Protein AF-A0A438MZA6-F1 (afdb_monomer_lite)

InterPro domains:
  IPR059549 Mitochondrial ribosomal protein mS27 [PF28374] (4-345)

pLDDT: mean 89.08, std 12.48, range [36.25, 98.12]

Structure (mmCIF, N/CA/C/O backbone):
data_AF-A0A438MZA6-F1
#
_entry.id   AF-A0A438MZA6-F1
#
loop_
_atom_site.group_PDB
_atom_site.id
_atom_site.type_symbol
_atom_site.label_atom_id
_atom_site.label_alt_id
_atom_site.label_comp_id
_atom_site.label_asym_id
_atom_site.label_entity_id
_atom_site.label_seq_id
_atom_site.pdbx_PDB_ins_code
_atom_site.Cartn_x
_atom_site.Cartn_y
_atom_site.Cartn_z
_atom_site.occupancy
_atom_site.B_iso_or_equiv
_atom_site.auth_seq_id
_atom_site.auth_comp_id
_atom_site.auth_asym_id
_atom_site.auth_atom_id
_atom_site.pdbx_PDB_model_num
ATOM 1 N N . MET A 1 1 ? 30.634 -11.029 -17.746 1.00 47.94 1 MET A N 1
ATOM 2 C CA . MET A 1 1 ? 29.514 -10.643 -16.860 1.00 47.94 1 MET A CA 1
ATOM 3 C C . MET A 1 1 ? 28.273 -10.634 -17.738 1.00 47.94 1 MET A C 1
ATOM 5 O O . MET A 1 1 ? 28.283 -9.903 -18.724 1.00 47.94 1 MET A O 1
ATOM 9 N N . TYR A 1 2 ? 27.314 -11.527 -17.486 1.00 53.62 2 TYR A N 1
ATOM 10 C CA . TYR A 1 2 ? 26.111 -11.677 -18.318 1.00 53.62 2 TYR A CA 1
ATOM 11 C C . TYR A 1 2 ? 25.207 -10.442 -18.213 1.00 53.62 2 TYR A C 1
ATOM 13 O O . TYR A 1 2 ? 25.248 -9.726 -17.209 1.00 53.62 2 TYR A O 1
ATOM 21 N N . ALA A 1 3 ? 24.434 -10.172 -19.267 1.00 70.88 3 ALA A N 1
ATOM 22 C CA . ALA A 1 3 ? 23.391 -9.151 -19.240 1.00 70.88 3 ALA A CA 1
ATOM 23 C C . ALA A 1 3 ? 22.242 -9.607 -18.320 1.00 70.88 3 ALA A C 1
ATOM 25 O O . ALA A 1 3 ? 22.004 -10.806 -18.184 1.00 70.88 3 ALA A O 1
ATOM 26 N N . ALA A 1 4 ? 21.572 -8.670 -17.647 1.00 81.31 4 ALA A N 1
ATOM 27 C CA . ALA A 1 4 ? 20.483 -9.010 -16.728 1.00 81.31 4 ALA A CA 1
ATOM 28 C C . ALA A 1 4 ? 19.271 -9.576 -17.494 1.00 81.31 4 ALA A C 1
ATOM 30 O O . ALA A 1 4 ? 19.054 -9.210 -18.646 1.00 81.31 4 ALA A O 1
ATOM 31 N N . SER A 1 5 ? 18.462 -10.426 -16.856 1.00 87.81 5 SER A N 1
ATOM 32 C CA . SER A 1 5 ? 17.181 -10.879 -17.420 1.00 87.81 5 SER A CA 1
ATOM 33 C C . SER A 1 5 ? 16.253 -9.683 -17.650 1.00 87.81 5 SER A C 1
ATOM 35 O O . SER A 1 5 ? 16.184 -8.752 -16.837 1.00 87.81 5 SER A O 1
ATOM 37 N N . ILE A 1 6 ? 15.549 -9.693 -18.780 1.00 89.88 6 ILE A N 1
ATOM 38 C CA . ILE A 1 6 ? 14.612 -8.634 -19.150 1.00 89.88 6 ILE A CA 1
ATOM 39 C C . ILE A 1 6 ? 13.201 -9.101 -18.773 1.00 89.88 6 ILE A C 1
ATOM 41 O O . ILE A 1 6 ? 12.828 -10.226 -19.108 1.00 89.88 6 ILE A O 1
ATOM 45 N N . PRO A 1 7 ? 12.359 -8.253 -18.156 1.00 92.06 7 PRO A N 1
ATOM 46 C CA . PRO A 1 7 ? 11.033 -8.672 -17.714 1.00 92.06 7 PRO A CA 1
ATOM 47 C C . PRO A 1 7 ? 10.139 -9.197 -18.840 1.00 92.06 7 PRO A C 1
ATOM 49 O O . PRO A 1 7 ? 9.915 -8.512 -19.843 1.00 92.06 7 PRO A O 1
ATOM 52 N N . HIS A 1 8 ? 9.603 -10.398 -18.646 1.00 92.19 8 HIS A N 1
ATOM 53 C CA . HIS A 1 8 ? 8.649 -11.032 -19.548 1.00 92.19 8 HIS A CA 1
ATOM 54 C C . HIS A 1 8 ? 7.214 -10.648 -19.179 1.00 92.19 8 HIS A C 1
ATOM 56 O O . HIS A 1 8 ? 6.875 -10.525 -18.000 1.00 92.19 8 HIS A O 1
ATOM 62 N N . PHE A 1 9 ? 6.374 -10.469 -20.198 1.00 95.19 9 PHE A N 1
ATOM 63 C CA . PHE A 1 9 ? 4.975 -10.078 -20.046 1.00 95.19 9 PHE A CA 1
ATOM 64 C C . PHE A 1 9 ? 4.059 -11.154 -20.609 1.00 95.19 9 PHE A C 1
ATOM 66 O O . PHE A 1 9 ? 4.326 -11.717 -21.670 1.00 95.19 9 PHE A O 1
ATOM 73 N N . VAL A 1 10 ? 2.976 -11.429 -19.892 1.00 94.25 10 VAL A N 1
ATOM 74 C CA . VAL A 1 10 ? 1.928 -12.348 -20.337 1.00 94.25 10 VAL A CA 1
ATOM 75 C C . VAL A 1 10 ? 0.938 -11.562 -21.202 1.00 94.25 10 VAL A C 1
ATOM 77 O O . VAL A 1 10 ? 0.589 -10.443 -20.811 1.00 94.25 10 VAL A O 1
ATOM 80 N N . PRO A 1 11 ? 0.461 -12.112 -22.336 1.00 94.12 11 PRO A N 1
ATOM 81 C CA . PRO A 1 11 ? -0.587 -11.476 -23.130 1.00 94.12 11 PRO A CA 1
ATOM 82 C C . PRO A 1 11 ? -1.802 -11.122 -22.270 1.00 94.12 11 PRO A C 1
ATOM 84 O O . PRO A 1 11 ? -2.252 -11.936 -21.457 1.00 94.12 11 PRO A O 1
ATOM 87 N N . SER A 1 12 ? -2.323 -9.909 -22.431 1.00 92.81 12 SER A N 1
ATOM 88 C CA . SER A 1 12 ? -3.462 -9.421 -21.657 1.00 92.81 12 SER A CA 1
ATOM 89 C C . SER A 1 12 ? -4.716 -9.291 -22.520 1.00 92.81 12 SER A C 1
ATOM 91 O O . SER A 1 12 ? -4.691 -9.433 -23.740 1.00 92.81 12 SER A O 1
ATOM 93 N N . ALA A 1 13 ? -5.854 -9.001 -21.887 1.00 89.56 13 ALA A N 1
ATOM 94 C CA . ALA A 1 13 ? -7.086 -8.696 -22.615 1.00 89.56 13 ALA A CA 1
ATOM 95 C C . ALA A 1 13 ? -7.069 -7.297 -23.269 1.00 89.56 13 ALA A C 1
ATOM 97 O O . ALA A 1 13 ? -8.014 -6.939 -23.971 1.00 89.56 13 ALA A O 1
ATOM 98 N N . SER A 1 14 ? -6.028 -6.492 -23.021 1.00 93.44 14 SER A N 1
ATOM 99 C CA . SER A 1 14 ? -5.886 -5.130 -23.529 1.00 93.44 14 SER A CA 1
ATOM 100 C C . SER A 1 14 ? -4.726 -5.055 -24.530 1.00 93.44 14 SER A C 1
ATOM 102 O O . SER A 1 14 ? -3.565 -4.995 -24.121 1.00 93.44 14 SER A O 1
ATOM 104 N N . PRO A 1 15 ? -5.005 -4.975 -25.845 1.00 94.38 15 PRO A N 1
ATOM 105 C CA . PRO A 1 15 ? -3.960 -4.785 -26.853 1.00 94.38 15 PRO A CA 1
ATOM 106 C C . PRO A 1 15 ? -3.131 -3.514 -26.617 1.00 94.38 15 PRO A C 1
ATOM 108 O O . PRO A 1 15 ? -1.945 -3.466 -26.934 1.00 94.38 15 PRO A O 1
ATOM 111 N N . GLU A 1 16 ? -3.746 -2.482 -26.026 1.00 95.88 16 GLU A N 1
ATOM 112 C CA . GLU A 1 16 ? -3.060 -1.245 -25.647 1.00 95.88 16 GLU A CA 1
ATOM 113 C C . GLU A 1 16 ? -2.006 -1.492 -24.557 1.00 95.88 16 GLU A C 1
ATOM 115 O O . GLU A 1 16 ? -0.905 -0.940 -24.626 1.00 95.88 16 GLU A O 1
ATOM 120 N N . LEU A 1 17 ? -2.312 -2.350 -23.576 1.00 96.38 17 LEU A N 1
ATOM 121 C CA . LEU A 1 17 ? -1.355 -2.743 -22.545 1.00 96.38 17 LEU A CA 1
ATOM 122 C C . LEU A 1 17 ? -0.188 -3.508 -23.148 1.00 96.38 17 LEU A C 1
ATOM 124 O O . LEU A 1 17 ? 0.961 -3.179 -22.867 1.00 96.38 17 LEU A O 1
ATOM 128 N N . ASP A 1 18 ? -0.482 -4.497 -23.985 1.00 96.88 18 ASP A N 1
ATOM 129 C CA . ASP A 1 18 ? 0.532 -5.356 -24.591 1.00 96.88 18 ASP A CA 1
ATOM 130 C C . ASP A 1 18 ? 1.484 -4.529 -25.464 1.00 96.88 18 ASP A C 1
ATOM 132 O O . ASP A 1 18 ? 2.705 -4.666 -25.362 1.00 96.88 18 ASP A O 1
ATOM 136 N N . GLN A 1 19 ? 0.944 -3.573 -26.229 1.00 97.38 19 GLN A N 1
ATOM 137 C CA . GLN A 1 19 ? 1.744 -2.629 -27.005 1.00 97.38 19 GLN A CA 1
ATOM 138 C C . GLN A 1 19 ? 2.612 -1.735 -26.110 1.00 97.38 19 GLN A C 1
ATOM 140 O O . GLN A 1 19 ? 3.788 -1.507 -26.412 1.00 97.38 19 GLN A O 1
ATOM 145 N N . LEU A 1 20 ? 2.064 -1.219 -25.005 1.00 97.69 20 LEU A N 1
ATOM 146 C CA . LEU A 1 20 ? 2.816 -0.406 -24.047 1.00 97.69 20 LEU A CA 1
ATOM 147 C C . LEU A 1 20 ? 3.962 -1.217 -23.432 1.00 97.69 20 LEU A C 1
ATOM 149 O O . LEU A 1 20 ? 5.099 -0.745 -23.408 1.00 97.69 20 LEU A O 1
ATOM 153 N N . LEU A 1 21 ? 3.679 -2.432 -22.967 1.00 97.69 21 LEU A N 1
ATOM 154 C CA . LEU A 1 21 ? 4.646 -3.325 -22.333 1.00 97.69 21 LEU A CA 1
ATOM 155 C C . LEU A 1 21 ? 5.750 -3.753 -23.304 1.00 97.69 21 LEU A C 1
ATOM 157 O O . LEU A 1 21 ? 6.925 -3.665 -22.948 1.00 97.69 21 LEU A O 1
ATOM 161 N N . SER A 1 22 ? 5.400 -4.119 -24.541 1.00 96.81 22 SER A N 1
ATOM 162 C CA . SER A 1 22 ? 6.361 -4.403 -25.617 1.00 96.81 22 SER A CA 1
ATOM 163 C C . SER A 1 22 ? 7.253 -3.190 -25.898 1.00 96.81 22 SER A C 1
ATOM 165 O O . SER A 1 22 ? 8.479 -3.305 -25.880 1.00 96.81 22 SER A O 1
ATOM 167 N N . THR A 1 23 ? 6.665 -1.996 -26.017 1.00 96.81 23 THR A N 1
ATOM 168 C CA . THR A 1 23 ? 7.428 -0.758 -26.243 1.00 96.81 23 THR A CA 1
ATOM 169 C C . THR A 1 23 ? 8.419 -0.493 -25.105 1.00 96.81 23 THR A C 1
ATOM 171 O O . THR A 1 23 ? 9.560 -0.098 -25.349 1.00 96.81 23 THR A O 1
ATOM 174 N N . PHE A 1 24 ? 8.019 -0.714 -23.849 1.00 97.62 24 PHE A N 1
ATOM 175 C CA . PHE A 1 24 ? 8.917 -0.577 -22.699 1.00 97.62 24 PHE A CA 1
ATOM 176 C C . PHE A 1 24 ? 10.006 -1.649 -22.683 1.00 97.62 24 PHE A C 1
ATOM 178 O O . PHE A 1 24 ? 11.168 -1.315 -22.439 1.00 97.62 24 PHE A O 1
ATOM 185 N N . ARG A 1 25 ? 9.656 -2.907 -22.974 1.00 95.88 25 ARG A N 1
ATOM 186 C CA . ARG A 1 25 ? 10.610 -4.017 -23.063 1.00 95.88 25 ARG A CA 1
ATOM 187 C C . ARG A 1 25 ? 11.713 -3.701 -24.064 1.00 95.88 25 ARG A C 1
ATOM 189 O O . ARG A 1 25 ? 12.885 -3.761 -23.707 1.00 95.88 25 ARG A O 1
ATOM 196 N N . GLU A 1 26 ? 11.340 -3.296 -25.272 1.00 94.88 26 GLU A N 1
ATOM 197 C CA . GLU A 1 26 ? 12.274 -3.044 -26.370 1.00 94.88 26 GLU A CA 1
ATOM 198 C C . GLU A 1 26 ? 13.077 -1.756 -26.182 1.00 94.88 26 GLU A C 1
ATOM 200 O O . GLU A 1 26 ? 14.296 -1.762 -26.333 1.00 94.88 26 GLU A O 1
ATOM 205 N N . LYS A 1 27 ? 12.418 -0.642 -25.843 1.00 95.56 27 LYS A N 1
ATOM 206 C CA . LYS A 1 27 ? 13.049 0.690 -25.886 1.00 95.56 27 LYS A CA 1
ATOM 207 C C . LYS A 1 27 ? 13.653 1.140 -24.557 1.00 95.56 27 LYS A C 1
ATOM 209 O O . LYS A 1 27 ? 14.463 2.069 -24.532 1.00 95.56 27 LYS A O 1
ATOM 214 N N . ILE A 1 28 ? 13.257 0.529 -23.438 1.00 95.81 28 ILE A N 1
ATOM 215 C CA . ILE A 1 28 ? 13.699 0.938 -22.096 1.00 95.81 28 ILE A CA 1
ATOM 216 C C . ILE A 1 28 ? 14.403 -0.204 -21.363 1.00 95.81 28 ILE A C 1
ATOM 218 O O . ILE A 1 28 ? 15.538 -0.014 -20.924 1.00 95.81 28 ILE A O 1
ATOM 222 N N . PHE A 1 29 ? 13.771 -1.372 -21.232 1.00 95.88 29 PHE A N 1
ATOM 223 C CA . PHE A 1 29 ? 14.284 -2.447 -20.378 1.00 95.88 29 PHE A CA 1
ATOM 224 C C . PHE A 1 29 ? 15.448 -3.199 -21.024 1.00 95.88 29 PHE A C 1
ATOM 226 O O . PHE A 1 29 ? 16.486 -3.339 -20.383 1.00 95.88 29 PHE A O 1
ATOM 233 N N . MET A 1 30 ? 15.339 -3.588 -22.298 1.00 94.94 30 MET A N 1
ATOM 234 C CA . MET A 1 30 ? 16.419 -4.276 -23.011 1.00 94.94 30 MET A CA 1
ATOM 235 C C . MET A 1 30 ? 17.714 -3.444 -23.014 1.00 94.94 30 MET A C 1
ATOM 237 O O . MET A 1 30 ? 18.725 -3.933 -22.509 1.00 94.94 30 MET A O 1
ATOM 241 N N . PRO A 1 31 ? 17.721 -2.154 -23.415 1.00 94.56 31 PRO A N 1
ATOM 242 C CA . PRO A 1 31 ? 18.943 -1.354 -23.373 1.00 94.56 31 PRO A CA 1
ATOM 243 C C . PRO A 1 31 ? 19.515 -1.158 -21.966 1.00 94.56 31 PRO A C 1
ATOM 245 O O . PRO A 1 31 ? 20.704 -0.865 -21.826 1.00 94.56 31 PRO A O 1
ATOM 248 N N . ALA A 1 32 ? 18.680 -1.242 -20.927 1.00 94.31 32 ALA A N 1
ATOM 249 C CA . ALA A 1 32 ? 19.119 -1.153 -19.539 1.00 94.31 32 ALA A CA 1
ATOM 250 C C . ALA A 1 32 ? 19.734 -2.460 -19.019 1.00 94.31 32 ALA A C 1
ATOM 252 O O . ALA A 1 32 ? 20.630 -2.395 -18.182 1.00 94.31 32 ALA A O 1
ATOM 253 N N . ALA A 1 33 ? 19.278 -3.605 -19.526 1.00 93.88 33 ALA A N 1
ATOM 254 C CA . ALA A 1 33 ? 19.776 -4.932 -19.180 1.00 93.88 33 ALA A CA 1
ATOM 255 C C . ALA A 1 33 ? 21.146 -5.250 -19.802 1.00 93.88 33 ALA A C 1
ATOM 257 O O . ALA A 1 33 ? 21.920 -6.032 -19.245 1.00 93.88 33 ALA A O 1
ATOM 258 N N . LEU A 1 34 ? 21.454 -4.633 -20.948 1.00 93.50 34 LEU A N 1
ATOM 259 C CA . LEU A 1 34 ? 22.713 -4.824 -21.664 1.00 93.50 34 LEU A CA 1
ATOM 260 C C . LEU A 1 34 ? 23.941 -4.355 -20.872 1.00 93.50 34 LEU A C 1
ATOM 262 O O . LEU A 1 34 ? 23.921 -3.352 -20.155 1.00 93.50 34 LEU A O 1
ATOM 266 N N . SER A 1 35 ? 25.072 -5.023 -21.126 1.00 91.62 35 SER A N 1
ATOM 267 C CA . SER A 1 35 ? 26.388 -4.533 -20.709 1.00 91.62 35 SER A CA 1
ATOM 268 C C . SER A 1 35 ? 26.667 -3.148 -21.308 1.00 91.62 35 SER A C 1
ATOM 270 O O . SER A 1 35 ? 26.159 -2.789 -22.374 1.00 91.62 35 SER A O 1
ATOM 272 N N . GLN A 1 36 ? 27.530 -2.362 -20.661 1.00 91.44 36 GLN A N 1
ATOM 273 C CA . GLN A 1 36 ? 27.880 -1.021 -21.142 1.00 91.44 36 GLN A CA 1
ATOM 274 C C . GLN A 1 36 ? 28.424 -1.031 -22.583 1.00 91.44 36 GLN A C 1
ATOM 276 O O . GLN A 1 36 ? 28.144 -0.108 -23.347 1.00 91.44 36 GLN A O 1
ATOM 281 N N . GLN A 1 37 ? 29.161 -2.080 -22.964 1.00 91.50 37 GLN A N 1
ATOM 282 C CA . GLN A 1 37 ? 29.727 -2.236 -24.306 1.00 91.50 37 GLN A CA 1
ATOM 283 C C . GLN A 1 37 ? 28.635 -2.480 -25.356 1.00 91.50 37 GLN A C 1
ATOM 285 O O . GLN A 1 37 ? 28.586 -1.769 -26.359 1.00 91.50 37 GLN A O 1
ATOM 290 N N . HIS A 1 38 ? 27.715 -3.417 -25.103 1.00 93.00 38 HIS A N 1
ATOM 291 C CA . HIS A 1 38 ? 26.599 -3.706 -26.014 1.00 93.00 38 HIS A CA 1
ATOM 292 C C . HIS A 1 38 ? 25.619 -2.534 -26.099 1.00 93.00 38 HIS A C 1
ATOM 294 O O . HIS A 1 38 ? 25.171 -2.167 -27.183 1.00 93.00 38 HIS A O 1
ATOM 300 N N . ARG A 1 39 ? 25.357 -1.868 -24.971 1.00 93.19 39 ARG A N 1
ATOM 301 C CA . ARG A 1 39 ? 24.537 -0.657 -24.937 1.00 93.19 39 ARG A CA 1
ATOM 302 C C . ARG A 1 39 ? 25.156 0.480 -25.754 1.00 93.19 39 ARG A C 1
ATOM 304 O O . ARG A 1 39 ? 24.438 1.209 -26.429 1.00 93.19 39 ARG A O 1
ATOM 311 N N . ALA A 1 40 ? 26.476 0.659 -25.701 1.00 92.25 40 ALA A N 1
ATOM 312 C CA . ALA A 1 40 ? 27.154 1.666 -26.517 1.00 92.25 40 ALA A CA 1
ATOM 313 C C . ALA A 1 40 ? 27.084 1.335 -28.015 1.00 92.25 40 ALA A C 1
ATOM 315 O O . ALA A 1 40 ? 27.035 2.251 -28.833 1.00 92.25 40 ALA A O 1
ATOM 316 N N . LEU A 1 41 ? 27.064 0.045 -28.364 1.00 93.38 41 LEU A N 1
ATOM 317 C CA . LEU A 1 41 ? 26.952 -0.415 -29.741 1.00 93.38 41 LEU A CA 1
ATOM 318 C C . LEU A 1 41 ? 25.607 -0.001 -30.352 1.00 93.38 41 LEU A C 1
ATOM 320 O O . LEU A 1 41 ? 25.609 0.692 -31.364 1.00 93.38 41 LEU A O 1
ATOM 324 N N . ILE A 1 42 ? 24.487 -0.323 -29.693 1.00 94.50 42 ILE A N 1
ATOM 325 C CA . ILE A 1 42 ? 23.133 -0.060 -30.221 1.00 94.50 42 ILE A CA 1
ATOM 326 C C . ILE A 1 42 ? 22.816 1.427 -30.430 1.00 94.50 42 ILE A C 1
ATOM 328 O O . ILE A 1 42 ? 21.994 1.744 -31.277 1.00 94.50 42 ILE A O 1
ATOM 332 N N . TYR A 1 43 ? 23.459 2.343 -29.698 1.00 94.75 43 TYR A N 1
ATOM 333 C CA . TYR A 1 43 ? 23.209 3.788 -29.818 1.00 94.75 43 TYR A CA 1
ATOM 334 C C . TYR A 1 43 ? 24.221 4.527 -30.708 1.00 94.75 43 TYR A C 1
ATOM 336 O O . TYR A 1 43 ? 24.107 5.741 -30.902 1.00 94.75 43 TYR A O 1
ATOM 344 N N . LYS A 1 44 ? 25.249 3.845 -31.226 1.00 94.12 44 LYS A N 1
ATOM 345 C CA . LYS A 1 44 ? 26.316 4.483 -32.003 1.00 94.12 44 LYS A CA 1
ATOM 346 C C . LYS A 1 44 ? 26.072 4.299 -33.498 1.00 94.12 44 LYS A C 1
ATOM 348 O O . LYS A 1 44 ? 26.454 3.277 -34.047 1.00 94.12 44 LYS A O 1
ATOM 353 N N . ARG A 1 45 ? 25.605 5.360 -34.170 1.00 92.12 45 ARG A N 1
ATOM 354 C CA . ARG A 1 45 ? 25.309 5.364 -35.622 1.00 92.12 45 ARG A CA 1
ATOM 355 C C . ARG A 1 45 ? 26.428 4.814 -36.514 1.00 92.12 45 ARG A C 1
ATOM 357 O O . ARG A 1 45 ? 26.177 4.150 -37.509 1.00 92.12 45 ARG A O 1
ATOM 364 N N . SER A 1 46 ? 27.696 5.047 -36.161 1.00 93.25 46 SER A N 1
ATOM 365 C CA . SER A 1 46 ? 28.830 4.508 -36.935 1.00 93.25 46 SER A CA 1
ATOM 366 C C . SER A 1 46 ? 29.035 2.996 -36.794 1.00 93.25 46 SER A C 1
ATOM 368 O O . SER A 1 46 ? 29.926 2.436 -37.429 1.00 93.25 46 SER A O 1
ATOM 370 N N . LYS A 1 47 ? 28.250 2.332 -35.944 1.00 90.81 47 LYS A N 1
ATOM 371 C CA . LYS A 1 47 ? 28.238 0.884 -35.740 1.00 90.81 47 LYS A CA 1
ATOM 372 C C . LYS A 1 47 ? 26.987 0.220 -36.309 1.00 90.81 47 LYS A C 1
ATOM 374 O O . LYS A 1 47 ? 26.936 -1.003 -36.286 1.00 90.81 47 LYS A O 1
ATOM 379 N N . ASP A 1 48 ? 26.059 0.973 -36.897 1.00 91.50 48 ASP A N 1
ATOM 380 C CA . ASP A 1 48 ? 24.806 0.428 -37.430 1.00 91.50 48 ASP A CA 1
ATOM 381 C C . ASP A 1 48 ? 25.071 -0.665 -38.469 1.00 91.50 48 ASP A C 1
ATOM 383 O O . ASP A 1 48 ? 24.593 -1.783 -38.312 1.00 91.50 48 ASP A O 1
ATOM 387 N N . ALA A 1 49 ? 25.946 -0.389 -39.442 1.00 90.06 49 ALA A N 1
ATOM 388 C CA . ALA A 1 49 ? 26.331 -1.357 -40.470 1.00 90.06 49 ALA A CA 1
ATOM 389 C C . ALA A 1 49 ? 26.992 -2.629 -39.905 1.00 90.06 49 ALA A C 1
ATOM 391 O O . ALA A 1 49 ? 26.900 -3.684 -40.516 1.00 90.06 49 ALA A O 1
ATOM 392 N N . TYR A 1 50 ? 27.655 -2.539 -38.747 1.00 89.44 50 TYR A N 1
ATOM 393 C CA . TYR A 1 50 ? 28.253 -3.698 -38.077 1.00 89.44 50 TYR A CA 1
ATOM 394 C C . TYR A 1 50 ? 27.200 -4.533 -37.340 1.00 89.44 50 TYR A C 1
ATOM 396 O O . TYR A 1 50 ? 27.283 -5.753 -37.342 1.00 89.44 50 TYR A O 1
ATOM 404 N N . ILE A 1 51 ? 26.201 -3.886 -36.735 1.00 89.19 51 ILE A N 1
ATOM 405 C CA . ILE A 1 51 ? 25.106 -4.567 -36.030 1.00 89.19 51 ILE A CA 1
ATOM 406 C C . ILE A 1 51 ? 24.165 -5.262 -37.019 1.00 89.19 51 ILE A C 1
ATOM 408 O O . ILE A 1 51 ? 23.652 -6.333 -36.712 1.00 89.19 51 ILE A O 1
ATOM 412 N N . THR A 1 52 ? 23.939 -4.665 -38.194 1.00 90.94 52 THR A N 1
ATOM 413 C CA . THR A 1 52 ? 23.029 -5.202 -39.219 1.00 90.94 52 THR A CA 1
ATOM 414 C C . THR A 1 52 ? 23.702 -6.136 -40.226 1.00 90.94 52 THR A C 1
ATOM 416 O O . THR A 1 52 ? 23.019 -6.639 -41.112 1.00 90.94 52 THR A O 1
ATOM 419 N N . ALA A 1 53 ? 25.022 -6.334 -40.159 1.00 89.81 53 ALA A N 1
ATOM 420 C CA . ALA A 1 53 ? 25.723 -7.288 -41.020 1.00 89.81 53 ALA A CA 1
ATOM 421 C C . ALA A 1 53 ? 25.458 -8.724 -40.555 1.00 89.81 53 ALA A C 1
ATOM 423 O O . ALA A 1 53 ? 25.537 -8.973 -39.363 1.00 89.81 53 ALA A O 1
ATOM 424 N N . GLU A 1 54 ? 25.214 -9.668 -41.466 1.00 82.31 54 GLU A N 1
ATOM 425 C CA . GLU A 1 54 ? 25.001 -11.093 -41.146 1.00 82.31 54 GLU A CA 1
ATOM 426 C C . GLU A 1 54 ? 26.279 -11.746 -40.572 1.00 82.31 54 GLU A C 1
ATOM 428 O O . GLU A 1 54 ? 27.349 -11.581 -41.172 1.00 82.31 54 GLU A O 1
ATOM 433 N N . PRO A 1 55 ? 26.222 -12.485 -39.439 1.00 76.25 55 PRO A N 1
ATOM 434 C CA . PRO A 1 55 ? 25.035 -13.011 -38.733 1.00 76.25 55 PRO A CA 1
ATOM 435 C C . PRO A 1 55 ? 24.438 -12.096 -37.636 1.00 76.25 55 PRO A C 1
ATOM 437 O O . PRO A 1 55 ? 23.645 -12.538 -36.808 1.00 76.25 55 PRO A O 1
ATOM 440 N N . GLY A 1 56 ? 24.826 -10.825 -37.589 1.00 85.75 56 GLY A N 1
ATOM 441 C CA . GLY A 1 56 ? 24.414 -9.849 -36.583 1.00 85.75 56 GLY A CA 1
ATOM 442 C C . GLY A 1 56 ? 25.227 -9.951 -35.295 1.00 85.75 56 GLY A C 1
ATOM 443 O O . GLY A 1 56 ? 26.152 -10.754 -35.164 1.00 85.75 56 GLY A O 1
ATOM 444 N N . VAL A 1 57 ? 24.884 -9.113 -34.316 1.00 88.38 57 VAL A N 1
ATOM 445 C CA . VAL A 1 57 ? 25.447 -9.198 -32.960 1.00 88.38 57 VAL A CA 1
ATOM 446 C C . VAL A 1 57 ? 24.374 -9.720 -32.018 1.00 88.38 57 VAL A C 1
ATOM 448 O O . VAL A 1 57 ? 23.355 -9.059 -31.820 1.00 88.38 57 VAL A O 1
ATOM 451 N N . THR A 1 58 ? 24.612 -10.882 -31.415 1.00 91.12 58 THR A N 1
ATOM 452 C CA . THR A 1 58 ? 23.713 -11.503 -30.436 1.00 91.12 58 THR A CA 1
ATOM 453 C C . THR A 1 58 ? 24.267 -11.388 -29.017 1.00 91.12 58 THR A C 1
ATOM 455 O O . THR A 1 58 ? 25.476 -11.308 -28.794 1.00 91.12 58 THR A O 1
ATOM 458 N N . VAL A 1 59 ? 23.367 -11.328 -28.037 1.00 90.00 59 VAL A N 1
ATOM 459 C CA . VAL A 1 59 ? 23.694 -11.292 -26.609 1.00 90.00 59 VAL A CA 1
ATOM 460 C C . VAL A 1 59 ? 22.826 -12.305 -25.884 1.00 90.00 59 VAL A C 1
ATOM 462 O O . VAL A 1 59 ? 21.604 -12.208 -25.944 1.00 90.00 59 VAL A O 1
ATOM 465 N N . THR A 1 60 ? 23.458 -13.221 -25.160 1.00 91.06 60 THR A N 1
ATOM 466 C CA . THR A 1 60 ? 22.777 -14.139 -24.243 1.00 91.06 60 THR A CA 1
ATOM 467 C C . THR A 1 60 ? 22.572 -13.455 -22.889 1.00 91.06 60 THR A C 1
ATOM 469 O O . THR A 1 60 ? 23.530 -12.991 -22.255 1.00 91.06 60 THR A O 1
ATOM 472 N N . MET A 1 61 ? 21.316 -13.352 -22.466 1.00 88.88 61 MET A N 1
ATOM 473 C CA . MET A 1 61 ? 20.907 -12.821 -21.167 1.00 88.88 61 MET A CA 1
ATOM 474 C C . MET A 1 61 ? 21.139 -13.851 -20.049 1.00 88.88 61 MET A C 1
ATOM 476 O O . MET A 1 61 ? 21.465 -15.011 -20.299 1.00 88.88 61 MET A O 1
ATOM 480 N N . SER A 1 62 ? 20.998 -13.437 -18.787 1.00 85.88 62 SER A N 1
ATOM 481 C CA . SER A 1 62 ? 21.201 -14.318 -17.625 1.00 85.88 62 SER A CA 1
ATOM 482 C C . SER A 1 62 ? 20.182 -15.457 -17.507 1.00 85.88 62 SER A C 1
ATOM 484 O O . SER A 1 62 ? 20.423 -16.403 -16.769 1.00 85.88 62 SER A O 1
ATOM 486 N N . ASP A 1 63 ? 19.039 -15.331 -18.174 1.00 85.31 63 ASP A N 1
ATOM 487 C CA . ASP A 1 63 ? 17.964 -16.323 -18.289 1.00 85.31 63 ASP A CA 1
ATOM 488 C C . ASP A 1 63 ? 18.030 -17.117 -19.603 1.00 85.31 63 ASP A C 1
ATOM 490 O O . ASP A 1 63 ? 17.032 -17.690 -20.024 1.00 85.31 63 ASP A O 1
ATOM 494 N N . GLU A 1 64 ? 19.201 -17.141 -20.248 1.00 87.00 64 GLU A N 1
ATOM 495 C CA . GLU A 1 64 ? 19.470 -17.873 -21.494 1.00 87.00 64 GLU A CA 1
ATOM 496 C C . GLU A 1 64 ? 18.698 -17.348 -22.722 1.00 87.00 64 GLU A C 1
ATOM 498 O O . GLU A 1 64 ? 18.817 -17.907 -23.810 1.00 87.00 64 GLU A O 1
ATOM 503 N N . GLU A 1 65 ? 17.972 -16.229 -22.600 1.00 89.25 65 GLU A N 1
ATOM 504 C CA . GLU A 1 65 ? 17.354 -15.554 -23.742 1.00 89.25 65 GLU A CA 1
ATOM 505 C C . GLU A 1 65 ? 18.439 -14.963 -24.660 1.00 89.25 65 GLU A C 1
ATOM 507 O O . GLU A 1 65 ? 19.247 -14.128 -24.242 1.00 89.25 65 GLU A O 1
ATOM 512 N N . GLU A 1 66 ? 18.456 -15.368 -25.931 1.00 90.25 66 GLU A N 1
ATOM 513 C CA . GLU A 1 66 ? 19.333 -14.781 -26.946 1.00 90.25 66 GLU A CA 1
ATOM 514 C C . GLU A 1 66 ? 18.646 -13.615 -27.658 1.00 90.25 66 GLU A C 1
ATOM 516 O O . GLU A 1 66 ? 17.609 -13.768 -28.304 1.00 90.25 66 GLU A O 1
ATOM 521 N N . ILE A 1 67 ? 19.255 -12.430 -27.585 1.00 90.12 67 ILE A N 1
ATOM 522 C CA . ILE A 1 67 ? 18.731 -11.219 -28.218 1.00 90.12 67 ILE A CA 1
ATOM 523 C C . ILE A 1 67 ? 19.671 -10.752 -29.313 1.00 90.12 67 ILE A C 1
ATOM 525 O O . ILE A 1 67 ? 20.845 -10.465 -29.076 1.00 90.12 67 ILE A O 1
ATOM 529 N N . THR A 1 68 ? 19.120 -10.601 -30.516 1.00 91.94 68 THR A N 1
ATOM 530 C CA . THR A 1 68 ? 19.805 -9.937 -31.628 1.00 91.94 68 THR A CA 1
ATOM 531 C C . THR A 1 68 ? 19.721 -8.424 -31.448 1.00 91.94 68 THR A C 1
ATOM 533 O O . THR A 1 68 ? 18.629 -7.849 -31.400 1.00 91.94 68 THR A O 1
ATOM 536 N N . LEU A 1 69 ? 20.875 -7.769 -31.346 1.00 92.38 69 LEU A N 1
ATOM 537 C CA . LEU A 1 69 ? 20.962 -6.322 -31.209 1.00 92.38 69 LEU A CA 1
ATOM 538 C C . LEU A 1 69 ? 20.519 -5.634 -32.501 1.00 92.38 69 LEU A C 1
ATOM 540 O O . LEU A 1 69 ? 20.809 -6.090 -33.604 1.00 92.38 69 LEU A O 1
ATOM 544 N N . LYS A 1 70 ? 19.841 -4.496 -32.356 1.00 92.75 70 LYS A N 1
ATOM 545 C CA . LYS A 1 70 ? 19.435 -3.632 -33.468 1.00 92.75 70 LYS A CA 1
ATOM 546 C C . LYS A 1 70 ? 19.890 -2.201 -33.188 1.00 92.75 70 LYS A C 1
ATOM 548 O O . LYS A 1 70 ? 19.923 -1.814 -32.016 1.00 92.75 70 LYS A O 1
ATOM 553 N N . PRO A 1 71 ? 20.235 -1.410 -34.218 1.00 93.50 71 PRO A N 1
ATOM 554 C CA . PRO A 1 71 ? 20.451 0.022 -34.051 1.00 93.50 71 PRO A CA 1
ATOM 555 C C . PRO A 1 71 ? 19.232 0.696 -33.410 1.00 93.50 71 PRO A C 1
ATOM 557 O O . PRO A 1 71 ? 18.091 0.383 -33.751 1.00 93.50 71 PRO A O 1
ATOM 560 N N . MET A 1 72 ? 19.472 1.619 -32.482 1.00 93.81 72 MET A N 1
ATOM 561 C CA . MET A 1 72 ? 18.443 2.331 -31.728 1.00 93.81 72 MET A CA 1
ATOM 562 C C . MET A 1 72 ? 18.759 3.822 -31.636 1.00 93.81 72 MET A C 1
ATOM 564 O O . MET A 1 72 ? 19.911 4.226 -31.474 1.00 93.81 72 MET A O 1
ATOM 568 N N . ASP A 1 73 ? 17.716 4.651 -31.654 1.00 92.31 73 ASP A N 1
ATOM 569 C CA . ASP A 1 73 ? 17.841 6.068 -31.324 1.00 92.31 73 ASP A CA 1
ATOM 570 C C . ASP A 1 73 ? 17.655 6.273 -29.814 1.00 92.31 73 ASP A C 1
ATOM 572 O O . ASP A 1 73 ? 16.658 5.863 -29.219 1.00 92.31 73 ASP A O 1
ATOM 576 N N . TYR A 1 74 ? 18.615 6.942 -29.175 1.00 88.00 74 TYR A N 1
ATOM 577 C CA . TYR A 1 74 ? 18.546 7.268 -27.752 1.00 88.00 74 TYR A CA 1
ATOM 578 C C . TYR A 1 74 ? 17.337 8.147 -27.394 1.00 88.00 74 TYR A C 1
ATOM 580 O O . TYR A 1 74 ? 16.845 8.067 -26.260 1.00 88.00 74 TYR A O 1
ATOM 588 N N . PHE A 1 75 ? 16.884 8.986 -28.331 1.00 89.69 75 PHE A N 1
ATOM 589 C CA . PHE A 1 75 ? 15.771 9.918 -28.147 1.00 89.69 75 PHE A CA 1
ATOM 590 C C . PHE A 1 75 ? 14.403 9.308 -28.467 1.00 89.69 75 PHE A C 1
ATOM 592 O O . PHE A 1 75 ? 13.387 9.871 -28.061 1.00 89.69 75 PHE A O 1
ATOM 599 N N . ASP A 1 76 ? 14.358 8.141 -29.111 1.00 91.62 76 ASP A N 1
ATOM 600 C CA . ASP A 1 76 ? 13.123 7.406 -29.391 1.00 91.62 76 ASP A CA 1
ATOM 601 C C . ASP A 1 76 ? 12.669 6.605 -28.158 1.00 91.62 76 ASP A C 1
ATOM 603 O O . ASP A 1 76 ? 12.574 5.382 -28.167 1.00 91.62 76 ASP A O 1
ATOM 607 N N . LYS A 1 77 ? 12.428 7.291 -27.037 1.00 91.19 77 LYS A N 1
ATOM 608 C CA . LYS A 1 77 ? 11.904 6.679 -25.806 1.00 91.19 77 LYS A CA 1
ATOM 609 C C . LYS A 1 77 ? 10.487 7.163 -25.534 1.00 91.19 77 LYS A C 1
ATOM 611 O O . LYS A 1 77 ? 10.217 8.358 -25.678 1.00 91.19 77 LYS A O 1
ATOM 616 N N . PRO A 1 78 ? 9.577 6.281 -25.078 1.00 93.88 78 PRO A N 1
ATOM 617 C CA . PRO A 1 78 ? 8.236 6.707 -24.717 1.00 93.88 78 PRO A CA 1
ATOM 618 C C . PRO A 1 78 ? 8.275 7.687 -23.536 1.00 93.88 78 PRO A C 1
ATOM 620 O O . PRO A 1 78 ? 9.140 7.629 -22.658 1.00 93.88 78 PRO A O 1
ATOM 623 N N . SER A 1 79 ? 7.303 8.600 -23.492 1.00 94.50 79 SER A N 1
ATOM 624 C CA . SER A 1 79 ? 7.166 9.540 -22.379 1.00 94.50 79 SER A CA 1
ATOM 625 C C . SER A 1 79 ? 6.761 8.799 -21.104 1.00 94.50 79 SER A C 1
ATOM 627 O O . SER A 1 79 ? 5.589 8.469 -20.932 1.00 94.50 79 SER A O 1
ATOM 629 N N . LEU A 1 80 ? 7.708 8.610 -20.177 1.00 94.44 80 LEU A N 1
ATOM 630 C CA . LEU A 1 80 ? 7.491 7.862 -18.932 1.00 94.44 80 LEU A CA 1
ATOM 631 C C . LEU A 1 80 ? 6.224 8.311 -18.191 1.00 94.44 80 LEU A C 1
ATOM 633 O O . LEU A 1 80 ? 5.385 7.490 -17.846 1.00 94.44 80 LEU A O 1
ATOM 637 N N . ARG A 1 81 ? 6.030 9.620 -17.989 1.00 93.19 81 ARG A N 1
ATOM 638 C CA . ARG A 1 81 ? 4.860 10.136 -17.258 1.00 93.19 81 ARG A CA 1
ATOM 639 C C . ARG A 1 81 ? 3.535 9.807 -17.951 1.00 93.19 81 ARG A C 1
ATOM 641 O O . ARG A 1 81 ? 2.573 9.461 -17.263 1.00 93.19 81 ARG A O 1
ATOM 648 N N . ARG A 1 82 ? 3.471 9.933 -19.283 1.00 95.50 82 ARG A N 1
ATOM 649 C CA . ARG A 1 82 ? 2.260 9.602 -20.053 1.00 95.50 82 ARG A CA 1
ATOM 650 C C . ARG A 1 82 ? 2.007 8.102 -20.003 1.00 95.50 82 ARG A C 1
ATOM 652 O O . ARG A 1 82 ? 0.924 7.704 -19.604 1.00 95.50 82 ARG A O 1
ATOM 659 N N . SER A 1 83 ? 3.029 7.292 -20.263 1.00 97.12 83 SER A N 1
ATOM 660 C CA . SER A 1 83 ? 2.923 5.835 -20.231 1.00 97.12 83 SER A CA 1
ATOM 661 C C . SER A 1 83 ? 2.518 5.293 -18.864 1.00 97.12 83 SER A C 1
ATOM 663 O O . SER A 1 83 ? 1.637 4.451 -18.795 1.00 97.12 83 SER A O 1
ATOM 665 N N . LEU A 1 84 ? 3.073 5.808 -17.763 1.00 96.69 84 LEU A N 1
ATOM 666 C CA . LEU A 1 84 ? 2.638 5.416 -16.419 1.00 96.69 84 LEU A CA 1
ATOM 667 C C . LEU A 1 84 ? 1.184 5.825 -16.145 1.00 96.69 84 LEU A C 1
ATOM 669 O O . LEU A 1 84 ? 0.468 5.116 -15.446 1.00 96.69 84 LEU A O 1
ATOM 673 N N . SER A 1 85 ? 0.727 6.953 -16.696 1.00 95.12 85 SER A N 1
ATOM 674 C CA . SER A 1 85 ? -0.674 7.373 -16.568 1.00 95.12 85 SER A CA 1
ATOM 675 C C . SER A 1 85 ? -1.606 6.434 -17.338 1.00 95.12 85 SER A C 1
ATOM 677 O O . SER A 1 85 ? -2.598 5.986 -16.764 1.00 95.12 85 SER A O 1
ATOM 679 N N . THR A 1 86 ? -1.249 6.092 -18.580 1.00 96.56 86 THR A N 1
ATOM 680 C CA . THR A 1 86 ? -1.952 5.109 -19.419 1.00 96.56 86 THR A CA 1
ATOM 681 C C . THR A 1 86 ? -1.981 3.736 -18.755 1.00 96.56 86 THR A C 1
ATOM 683 O O . THR A 1 86 ? -3.044 3.150 -18.600 1.00 96.56 86 THR A O 1
ATOM 686 N N . PHE A 1 87 ? -0.843 3.261 -18.252 1.00 96.75 87 PHE A N 1
ATOM 687 C CA . PHE A 1 87 ? -0.736 1.980 -17.559 1.00 96.75 87 PHE A CA 1
ATOM 688 C C . PHE A 1 87 ? -1.697 1.893 -16.362 1.00 96.75 87 PHE A C 1
ATOM 690 O O . PHE A 1 87 ? -2.460 0.938 -16.244 1.00 96.75 87 PHE A O 1
ATOM 697 N N . VAL A 1 88 ? -1.747 2.925 -15.507 1.00 94.81 88 VAL A N 1
ATOM 698 C CA . VAL A 1 88 ? -2.710 2.964 -14.390 1.00 94.81 88 VAL A CA 1
ATOM 699 C C . VAL A 1 88 ? -4.159 3.024 -14.872 1.00 94.81 88 VAL A C 1
ATOM 701 O O . VAL A 1 88 ? -5.035 2.441 -14.235 1.00 94.81 88 VAL A O 1
ATOM 704 N N . GLN A 1 89 ? -4.436 3.755 -15.953 1.00 94.81 89 GLN A N 1
ATOM 705 C CA . GLN A 1 89 ? -5.780 3.835 -16.521 1.00 94.81 89 GLN A CA 1
ATOM 706 C C . GLN A 1 89 ? -6.262 2.461 -16.992 1.00 94.81 89 GLN A C 1
ATOM 708 O O . GLN A 1 89 ? -7.366 2.065 -16.623 1.00 94.81 89 GLN A O 1
ATOM 713 N N . ILE A 1 90 ? -5.421 1.725 -17.717 1.00 95.12 90 ILE A N 1
ATOM 714 C CA . ILE A 1 90 ? -5.718 0.372 -18.192 1.00 95.12 90 ILE A CA 1
ATOM 715 C C . ILE A 1 90 ? -5.955 -0.572 -17.010 1.00 95.12 90 ILE A C 1
ATOM 717 O O . ILE A 1 90 ? -6.993 -1.226 -16.953 1.00 95.12 90 ILE A O 1
ATOM 721 N N . LEU A 1 91 ? -5.059 -0.596 -16.014 1.00 93.38 91 LEU A N 1
ATOM 722 C CA . LEU A 1 91 ? -5.246 -1.425 -14.812 1.00 93.38 91 LEU A CA 1
ATOM 723 C C . LEU A 1 91 ? -6.567 -1.121 -14.084 1.00 93.38 91 LEU A C 1
ATOM 725 O O . LEU A 1 91 ? -7.161 -1.998 -13.467 1.00 93.38 91 LEU A O 1
ATOM 729 N N . ASN A 1 92 ? -7.043 0.124 -14.146 1.00 90.62 92 ASN A N 1
ATOM 730 C CA . ASN A 1 92 ? -8.316 0.521 -13.551 1.00 90.62 92 ASN A CA 1
ATOM 731 C C . ASN A 1 92 ? -9.544 0.123 -14.394 1.00 90.62 92 ASN A C 1
ATOM 733 O O . ASN A 1 92 ? -10.650 0.095 -13.864 1.00 90.62 92 ASN A O 1
ATOM 737 N N . GLN A 1 93 ? -9.376 -0.136 -15.689 1.00 92.50 93 GLN A N 1
ATOM 738 C CA . GLN A 1 93 ? -10.450 -0.576 -16.588 1.00 92.50 93 GLN A CA 1
ATOM 739 C C . GLN A 1 93 ? -10.555 -2.104 -16.661 1.00 92.50 93 GLN A C 1
ATOM 741 O O . GLN A 1 93 ? -11.618 -2.628 -16.983 1.00 92.50 93 GLN A O 1
ATOM 746 N N . HIS A 1 94 ? -9.475 -2.812 -16.328 1.00 90.56 94 HIS A N 1
ATOM 747 C CA . HIS A 1 94 ? -9.361 -4.259 -16.463 1.00 90.56 94 HIS A CA 1
ATOM 748 C C . HIS A 1 94 ? -9.067 -4.922 -15.111 1.00 90.56 94 HIS A C 1
ATOM 750 O O . HIS A 1 94 ? -8.031 -4.687 -14.491 1.00 90.56 94 HIS A O 1
ATOM 756 N N . SER A 1 95 ? -9.973 -5.786 -14.646 1.00 87.81 95 SER A N 1
ATOM 757 C CA . SER A 1 95 ? -9.831 -6.530 -13.383 1.00 87.81 95 SER A CA 1
ATOM 758 C C . SER A 1 95 ? -9.314 -7.961 -13.568 1.00 87.81 95 SER A C 1
ATOM 760 O O . SER A 1 95 ? -9.195 -8.711 -12.590 1.00 87.81 95 SER A O 1
ATOM 762 N N . ASP A 1 96 ? -9.034 -8.380 -14.802 1.00 90.44 96 ASP A N 1
ATOM 763 C CA . ASP A 1 96 ? -8.577 -9.733 -15.100 1.00 90.44 96 ASP A CA 1
ATOM 764 C C . ASP A 1 96 ? -7.178 -10.000 -14.520 1.00 90.44 96 ASP A C 1
ATOM 766 O O . ASP A 1 96 ? -6.381 -9.096 -14.255 1.00 90.44 96 ASP A O 1
ATOM 770 N N . HIS A 1 97 ? -6.897 -11.271 -14.237 1.00 88.81 97 HIS A N 1
ATOM 771 C CA . HIS A 1 97 ? -5.641 -11.654 -13.600 1.00 88.81 97 HIS A CA 1
ATOM 772 C C . HIS A 1 97 ? -4.428 -11.423 -14.511 1.00 88.81 97 HIS A C 1
ATOM 774 O O . HIS A 1 97 ? -3.382 -11.020 -14.007 1.00 88.81 97 HIS A O 1
ATOM 780 N N . ALA A 1 98 ? -4.557 -11.639 -15.825 1.00 90.38 98 ALA A N 1
ATOM 781 C CA . ALA A 1 98 ? -3.450 -11.502 -16.769 1.00 90.38 98 ALA A CA 1
ATOM 782 C C . ALA A 1 98 ? -2.935 -10.055 -16.808 1.00 90.38 98 ALA A C 1
ATOM 784 O O . ALA A 1 98 ? -1.749 -9.820 -16.574 1.00 90.38 98 ALA A O 1
ATOM 785 N N . THR A 1 99 ? -3.839 -9.083 -16.945 1.00 93.19 99 THR A N 1
ATOM 786 C CA . THR A 1 99 ? -3.528 -7.648 -16.912 1.00 93.19 99 THR A CA 1
ATOM 787 C C . THR A 1 99 ? -2.770 -7.254 -15.641 1.00 93.19 99 THR A C 1
ATOM 789 O O . THR A 1 99 ? -1.707 -6.636 -15.709 1.00 93.19 99 THR A O 1
ATOM 792 N N . TRP A 1 100 ? -3.261 -7.660 -14.467 1.00 94.69 100 TRP A N 1
ATOM 793 C CA . TRP A 1 100 ? -2.614 -7.319 -13.195 1.00 94.69 100 TRP A CA 1
ATOM 794 C C . TRP A 1 100 ? -1.310 -8.080 -12.945 1.00 94.69 100 TRP A C 1
ATOM 796 O O . TRP A 1 100 ? -0.413 -7.538 -12.298 1.00 94.69 100 TRP A O 1
ATOM 806 N N . SER A 1 101 ? -1.168 -9.299 -13.471 1.00 93.38 101 SER A N 1
ATOM 807 C CA . SER A 1 101 ? 0.052 -10.101 -13.314 1.00 93.38 101 SER A CA 1
ATOM 808 C C . SER A 1 101 ? 1.285 -9.443 -13.940 1.00 93.38 101 SER A C 1
ATOM 810 O O . SER A 1 101 ? 2.393 -9.630 -13.438 1.00 93.38 101 SER A O 1
ATOM 812 N N . ASN A 1 102 ? 1.089 -8.580 -14.943 1.00 95.62 102 ASN A N 1
ATOM 813 C CA . ASN A 1 102 ? 2.156 -7.807 -15.575 1.00 95.62 102 ASN A CA 1
ATOM 814 C C . ASN A 1 102 ? 2.683 -6.642 -14.716 1.00 95.62 102 ASN A C 1
ATOM 816 O O . ASN A 1 102 ? 3.708 -6.055 -15.060 1.00 95.62 102 ASN A O 1
ATOM 820 N N . LEU A 1 103 ? 2.041 -6.299 -13.589 1.00 95.94 103 LEU A N 1
ATOM 821 C CA . LEU A 1 103 ? 2.500 -5.196 -12.737 1.00 95.94 103 LEU A CA 1
ATOM 822 C C . LEU A 1 103 ? 3.887 -5.464 -12.138 1.00 95.94 103 LEU A C 1
ATOM 824 O O . LEU A 1 103 ? 4.744 -4.586 -12.195 1.00 95.94 103 LEU A O 1
ATOM 828 N N . VAL A 1 104 ? 4.127 -6.659 -11.591 1.00 94.81 104 VAL A N 1
ATOM 829 C CA . VAL A 1 104 ? 5.425 -7.014 -10.986 1.00 94.81 104 VAL A CA 1
ATOM 830 C C . VAL A 1 104 ? 6.573 -6.918 -12.004 1.00 94.81 104 VAL A C 1
ATOM 832 O O . VAL A 1 104 ? 7.487 -6.129 -11.753 1.00 94.81 104 VAL A O 1
ATOM 835 N N . PRO A 1 105 ? 6.542 -7.618 -13.159 1.00 95.56 105 PRO A N 1
ATOM 836 C CA . PRO A 1 105 ? 7.620 -7.518 -14.143 1.00 95.56 105 PRO A CA 1
ATOM 837 C C . PRO A 1 105 ? 7.775 -6.095 -14.696 1.00 95.56 105 PRO A C 1
ATOM 839 O O . PRO A 1 105 ? 8.890 -5.652 -14.967 1.00 95.56 105 PRO A O 1
ATOM 842 N N . PHE A 1 106 ? 6.687 -5.325 -14.805 1.00 97.31 106 PHE A N 1
ATOM 843 C CA . PHE A 1 106 ? 6.772 -3.942 -15.270 1.00 97.31 106 PHE A CA 1
ATOM 844 C C . PHE A 1 106 ? 7.541 -3.061 -14.278 1.00 97.31 106 PHE A C 1
ATOM 846 O O . PHE A 1 106 ? 8.434 -2.312 -14.675 1.00 97.31 106 PHE A O 1
ATOM 853 N N . LEU A 1 107 ? 7.251 -3.190 -12.981 1.00 97.12 107 LEU A N 1
ATOM 854 C CA . LEU A 1 107 ? 7.969 -2.485 -11.919 1.00 97.12 107 LEU A CA 1
ATOM 855 C C . LEU A 1 107 ? 9.442 -2.901 -11.837 1.00 97.12 107 LEU A C 1
ATOM 857 O O . LEU A 1 107 ? 10.305 -2.034 -11.704 1.00 97.12 107 LEU A O 1
ATOM 861 N N . GLN A 1 108 ? 9.730 -4.195 -11.997 1.00 95.50 108 GLN A N 1
ATOM 862 C CA . GLN A 1 108 ? 11.101 -4.708 -12.077 1.00 95.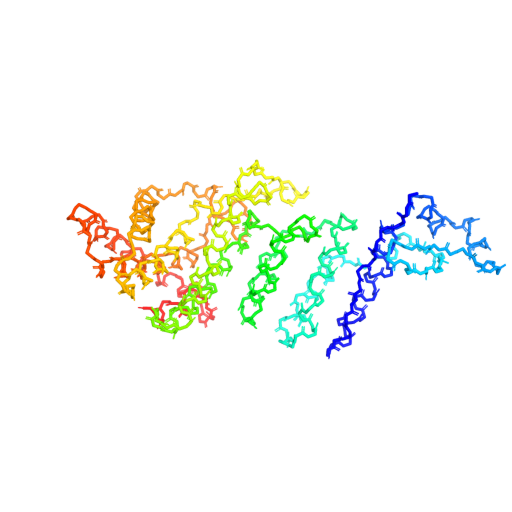50 108 GLN A CA 1
ATOM 863 C C . GLN A 1 108 ? 11.873 -4.087 -13.242 1.00 95.50 108 GLN A C 1
ATOM 865 O O . GLN A 1 108 ? 13.008 -3.642 -13.074 1.00 95.50 108 GLN A O 1
ATOM 870 N N . GLY A 1 109 ? 11.237 -3.954 -14.407 1.00 96.31 109 GLY A N 1
ATOM 871 C CA . GLY A 1 109 ? 11.824 -3.261 -15.551 1.00 96.31 109 GLY A CA 1
ATOM 872 C C . GLY A 1 109 ? 12.119 -1.788 -15.275 1.00 96.31 109 GLY A C 1
ATOM 873 O O . GLY A 1 109 ? 13.193 -1.292 -15.623 1.00 96.31 109 GLY A O 1
ATOM 874 N N . LEU A 1 110 ? 11.196 -1.076 -14.621 1.00 96.44 110 LEU A N 1
ATOM 875 C CA . LEU A 1 110 ? 11.401 0.328 -14.247 1.00 96.44 110 LEU A CA 1
ATOM 876 C C . LEU A 1 110 ? 12.572 0.492 -13.267 1.00 96.44 110 LEU A C 1
ATOM 878 O O . LEU A 1 110 ? 13.351 1.442 -13.405 1.00 96.44 110 LEU A O 1
ATOM 882 N N . ALA A 1 111 ? 12.708 -0.423 -12.304 1.00 93.81 111 ALA A N 1
ATOM 883 C CA . ALA A 1 111 ? 13.811 -0.443 -11.350 1.00 93.81 111 ALA A CA 1
ATOM 884 C C . ALA A 1 111 ? 15.150 -0.749 -12.037 1.00 93.81 111 ALA A C 1
ATOM 886 O O . ALA A 1 111 ? 16.101 0.024 -11.882 1.00 93.81 111 ALA A O 1
ATOM 887 N N . LEU A 1 112 ? 15.195 -1.788 -12.880 1.00 94.06 112 LEU A N 1
ATOM 888 C CA . LEU A 1 112 ? 16.353 -2.156 -13.703 1.00 94.06 112 LEU A CA 1
ATOM 889 C C . LEU A 1 112 ? 16.833 -0.974 -14.556 1.00 94.06 112 LEU A C 1
ATOM 891 O O . LEU A 1 112 ? 18.018 -0.636 -14.575 1.00 94.06 112 LEU A O 1
ATOM 895 N N . ALA A 1 113 ? 15.898 -0.285 -15.212 1.00 94.12 113 ALA A N 1
ATOM 896 C CA . ALA A 1 113 ? 16.176 0.890 -16.031 1.00 94.12 113 ALA A CA 1
ATOM 897 C C . ALA A 1 113 ? 16.458 2.170 -15.229 1.00 94.12 113 ALA A C 1
ATOM 899 O O . ALA A 1 113 ? 16.760 3.211 -15.823 1.00 94.12 113 ALA A O 1
ATOM 900 N N . LYS A 1 114 ? 16.385 2.114 -13.891 1.00 92.88 114 LYS A N 1
ATOM 901 C CA . LYS A 1 114 ? 16.561 3.251 -12.973 1.00 92.88 114 LYS A CA 1
ATOM 902 C C . LYS A 1 114 ? 15.679 4.443 -13.365 1.00 92.88 114 LYS A C 1
ATOM 904 O O . LYS A 1 114 ? 16.110 5.602 -13.308 1.00 92.88 114 LYS A O 1
ATOM 909 N N . CYS A 1 115 ? 14.450 4.159 -13.804 1.00 92.69 115 CYS A N 1
ATOM 910 C CA . CYS A 1 115 ? 13.487 5.173 -14.215 1.00 92.69 115 CYS A CA 1
ATOM 911 C C . CYS A 1 115 ? 13.118 6.085 -13.036 1.00 92.69 115 CYS A C 1
ATOM 913 O O . CYS A 1 115 ? 12.906 5.626 -11.916 1.00 92.69 115 CYS A O 1
ATOM 915 N N . ASN A 1 116 ? 13.000 7.392 -13.293 1.00 89.75 116 ASN A N 1
ATOM 916 C CA . ASN A 1 116 ? 12.517 8.344 -12.293 1.00 89.75 116 ASN A CA 1
ATOM 917 C C . ASN A 1 116 ? 10.985 8.279 -12.220 1.00 89.75 116 ASN A C 1
ATOM 919 O O . ASN A 1 116 ? 10.290 9.034 -12.903 1.00 89.75 116 ASN A O 1
ATOM 923 N N . VAL A 1 117 ? 10.470 7.317 -11.457 1.00 90.75 117 VAL A N 1
ATOM 924 C CA . VAL A 1 117 ? 9.030 7.096 -11.304 1.00 90.75 117 VAL A CA 1
ATOM 925 C C . VAL A 1 117 ? 8.412 8.260 -10.512 1.00 90.75 117 VAL A C 1
ATOM 927 O O . VAL A 1 117 ? 8.896 8.580 -9.427 1.00 90.75 117 VAL A O 1
ATOM 930 N N . PRO A 1 118 ? 7.357 8.918 -11.029 1.00 86.88 118 PRO A N 1
ATOM 931 C CA . PRO A 1 118 ? 6.696 10.009 -10.330 1.00 86.88 118 PRO A CA 1
ATOM 932 C C . PRO A 1 118 ? 6.090 9.568 -9.003 1.00 86.88 118 PRO A C 1
ATOM 934 O O . PRO A 1 118 ? 5.506 8.489 -8.900 1.00 86.88 118 PRO A O 1
ATOM 937 N N . SER A 1 119 ? 6.121 10.463 -8.021 1.00 80.06 119 SER A N 1
ATOM 938 C CA . SER A 1 119 ? 5.754 10.120 -6.654 1.00 80.06 119 SER A CA 1
ATOM 939 C C . SER A 1 119 ? 4.307 9.653 -6.467 1.00 80.06 119 SER A C 1
ATOM 941 O O . SER A 1 119 ? 4.033 8.804 -5.623 1.00 80.06 119 SER A O 1
ATOM 943 N N . TRP A 1 120 ? 3.391 10.154 -7.297 1.00 85.38 120 TRP A N 1
ATOM 944 C CA . TRP A 1 120 ? 1.980 9.772 -7.293 1.00 85.38 120 TRP A CA 1
ATOM 945 C C . TRP A 1 120 ? 1.730 8.329 -7.756 1.00 85.38 120 TRP A C 1
ATOM 947 O O . TRP A 1 120 ? 0.640 7.810 -7.528 1.00 85.38 120 TRP A O 1
ATOM 957 N N . PHE A 1 121 ? 2.679 7.692 -8.450 1.00 92.62 121 PHE A N 1
ATOM 958 C CA . PHE A 1 121 ? 2.436 6.428 -9.144 1.00 92.62 121 PHE A CA 1
ATOM 959 C C . PHE A 1 121 ? 2.210 5.263 -8.178 1.00 92.62 121 PHE A C 1
ATOM 961 O O . PHE A 1 121 ? 1.160 4.628 -8.258 1.00 92.62 121 PHE A O 1
ATOM 968 N N . TYR A 1 122 ? 3.128 5.023 -7.235 1.00 93.44 122 TYR A N 1
ATOM 969 C CA . TYR A 1 122 ? 3.023 3.910 -6.282 1.00 93.44 122 TYR A CA 1
ATOM 970 C C . TYR A 1 122 ? 1.766 3.953 -5.392 1.00 93.44 122 TYR A C 1
ATOM 972 O O . TYR A 1 122 ? 1.041 2.957 -5.371 1.00 93.44 122 TYR A O 1
ATOM 980 N N . PRO A 1 123 ? 1.414 5.068 -4.717 1.00 90.25 123 PRO A N 1
ATOM 981 C CA . PRO A 1 123 ? 0.166 5.115 -3.951 1.00 90.25 123 PRO A CA 1
ATOM 982 C C . PRO A 1 123 ? -1.067 4.966 -4.851 1.00 90.25 123 PRO A C 1
ATOM 984 O O . PRO A 1 123 ? -2.065 4.371 -4.445 1.00 90.25 123 PRO A O 1
ATOM 987 N N . LYS A 1 124 ? -1.012 5.436 -6.107 1.00 91.69 124 LYS A N 1
ATOM 988 C CA . LYS A 1 124 ? -2.123 5.267 -7.050 1.00 91.69 124 LYS A CA 1
ATOM 989 C C . LYS A 1 124 ? -2.302 3.809 -7.479 1.00 91.69 124 LYS A C 1
ATOM 991 O O . LYS A 1 124 ? -3.441 3.350 -7.477 1.00 91.69 124 LYS A O 1
ATOM 996 N N . ILE A 1 125 ? -1.235 3.072 -7.808 1.00 95.50 125 ILE A N 1
ATOM 997 C CA . ILE A 1 125 ? -1.351 1.633 -8.117 1.00 95.50 125 ILE A CA 1
ATOM 998 C C . ILE A 1 125 ? -1.752 0.821 -6.885 1.00 95.50 125 ILE A C 1
ATOM 1000 O O . ILE A 1 125 ? -2.547 -0.100 -7.028 1.00 95.50 125 ILE A O 1
ATOM 1004 N N . ALA A 1 126 ? -1.283 1.186 -5.685 1.00 95.81 126 ALA A N 1
ATOM 1005 C CA . ALA A 1 126 ? -1.675 0.520 -4.446 1.00 95.81 126 ALA A CA 1
ATOM 1006 C C . ALA A 1 126 ? -3.181 0.676 -4.207 1.00 95.81 126 ALA A C 1
ATOM 1008 O O . ALA A 1 126 ? -3.887 -0.320 -4.046 1.00 95.81 126 ALA A O 1
ATOM 1009 N N . ARG A 1 127 ? -3.692 1.911 -4.307 1.00 92.31 127 ARG A N 1
ATOM 1010 C CA . ARG A 1 127 ? -5.125 2.203 -4.215 1.00 92.31 127 ARG A CA 1
ATOM 1011 C C . ARG A 1 127 ? -5.940 1.448 -5.259 1.00 92.31 127 ARG A C 1
ATOM 1013 O O . ARG A 1 127 ? -6.928 0.812 -4.913 1.00 92.31 127 ARG A O 1
ATOM 1020 N N . LYS A 1 128 ? -5.531 1.487 -6.533 1.00 92.62 128 LYS A N 1
ATOM 1021 C CA . LYS A 1 128 ? -6.256 0.799 -7.613 1.00 92.62 128 LYS A CA 1
ATOM 1022 C C . LYS A 1 128 ? -6.220 -0.718 -7.474 1.00 92.62 128 LYS A C 1
ATOM 1024 O O . LYS A 1 128 ? -7.248 -1.357 -7.667 1.00 92.62 128 LYS A O 1
ATOM 1029 N N . GLY A 1 129 ? -5.087 -1.282 -7.067 1.00 94.31 129 GLY A N 1
ATOM 1030 C CA . GLY A 1 129 ? -4.980 -2.705 -6.761 1.00 94.31 129 GLY A CA 1
ATOM 1031 C C . GLY A 1 129 ? -5.928 -3.097 -5.634 1.00 94.31 129 GLY A C 1
ATOM 1032 O O . GLY A 1 129 ? -6.643 -4.084 -5.753 1.00 94.31 129 GLY A O 1
ATOM 1033 N N . CYS A 1 130 ? -6.014 -2.282 -4.584 1.00 93.44 130 CYS A N 1
ATOM 1034 C CA . CYS A 1 130 ? -6.951 -2.494 -3.486 1.00 93.44 130 CYS A CA 1
ATOM 1035 C C . CYS A 1 130 ? -8.423 -2.388 -3.917 1.00 93.44 130 CYS A C 1
ATOM 1037 O O . CYS A 1 130 ? -9.215 -3.266 -3.584 1.00 93.44 130 CYS A O 1
ATOM 1039 N N . GLU A 1 131 ? -8.790 -1.356 -4.686 1.00 90.06 131 GLU A N 1
ATOM 1040 C CA . GLU A 1 131 ? -10.148 -1.171 -5.226 1.00 90.06 131 GLU A CA 1
ATOM 1041 C C . GLU A 1 131 ? -10.584 -2.364 -6.107 1.00 90.06 131 GLU A C 1
ATOM 1043 O O . GLU A 1 131 ? -11.757 -2.728 -6.096 1.00 90.06 131 GLU A O 1
ATOM 1048 N N . MET A 1 132 ? -9.642 -3.012 -6.805 1.00 91.62 132 MET A N 1
ATOM 1049 C CA . MET A 1 132 ? -9.884 -4.164 -7.690 1.00 91.62 132 MET A CA 1
ATOM 1050 C C . MET A 1 132 ? -9.714 -5.538 -7.014 1.00 91.62 132 MET A C 1
ATOM 1052 O O . MET A 1 132 ? -9.758 -6.566 -7.694 1.00 91.62 132 MET A O 1
ATOM 1056 N N . GLY A 1 133 ? -9.479 -5.592 -5.698 1.00 90.94 133 GLY A N 1
ATOM 1057 C CA . GLY A 1 133 ? -9.263 -6.853 -4.973 1.00 90.94 133 GLY A CA 1
ATOM 1058 C C . GLY A 1 133 ? -7.953 -7.574 -5.331 1.00 90.94 133 GLY A C 1
ATOM 1059 O O . GLY A 1 133 ? -7.862 -8.798 -5.250 1.00 90.94 133 GLY A O 1
ATOM 1060 N N . LYS A 1 134 ? -6.944 -6.824 -5.785 1.00 93.56 134 LYS A N 1
ATOM 1061 C CA . LYS A 1 134 ? -5.600 -7.287 -6.171 1.00 93.56 134 LYS A CA 1
ATOM 1062 C C . LYS A 1 134 ? -4.546 -6.932 -5.123 1.00 93.56 134 LYS A C 1
ATOM 1064 O O . LYS A 1 134 ? -3.357 -6.865 -5.428 1.00 93.56 134 LYS A O 1
ATOM 1069 N N . GLU A 1 135 ? -4.949 -6.692 -3.878 1.00 92.94 135 GLU A N 1
ATOM 1070 C CA . GLU A 1 135 ? -4.033 -6.269 -2.818 1.00 92.94 135 GLU A CA 1
ATOM 1071 C C . GLU A 1 135 ? -2.934 -7.301 -2.522 1.00 92.94 135 GLU A C 1
ATOM 1073 O O . GLU A 1 135 ? -1.828 -6.907 -2.177 1.00 92.94 135 GLU A O 1
ATOM 1078 N N . SER A 1 136 ? -3.179 -8.602 -2.728 1.00 92.56 136 SER A N 1
ATOM 1079 C CA . SER A 1 136 ? -2.138 -9.639 -2.610 1.00 92.56 136 SER A CA 1
ATOM 1080 C C . SER A 1 136 ? -0.975 -9.415 -3.578 1.00 92.56 136 SER A C 1
ATOM 1082 O O . SER A 1 136 ? 0.177 -9.664 -3.230 1.00 92.56 136 SER A O 1
ATOM 1084 N N . LEU A 1 137 ? -1.257 -8.899 -4.775 1.00 94.62 137 LEU A N 1
ATOM 1085 C CA . LEU A 1 137 ? -0.234 -8.584 -5.761 1.00 94.62 137 LEU A CA 1
ATOM 1086 C C . LEU A 1 137 ? 0.555 -7.333 -5.356 1.00 94.62 137 LEU A C 1
ATOM 1088 O O . LEU A 1 137 ? 1.773 -7.314 -5.498 1.00 94.62 137 LEU A O 1
ATOM 1092 N N . ILE A 1 138 ? -0.110 -6.321 -4.789 1.00 96.56 138 ILE A N 1
ATOM 1093 C CA . ILE A 1 138 ? 0.577 -5.139 -4.241 1.00 96.56 138 ILE A CA 1
ATOM 1094 C C . ILE A 1 138 ? 1.471 -5.530 -3.057 1.00 96.56 138 ILE A C 1
ATOM 1096 O O . ILE A 1 138 ? 2.613 -5.082 -2.992 1.00 96.56 138 ILE A O 1
ATOM 1100 N N . ILE A 1 139 ? 0.991 -6.401 -2.165 1.00 96.06 139 ILE A N 1
ATOM 1101 C CA . ILE A 1 139 ? 1.783 -6.954 -1.058 1.00 96.06 139 ILE A CA 1
ATOM 1102 C C . ILE A 1 139 ? 3.014 -7.693 -1.602 1.00 96.06 139 ILE A C 1
ATOM 1104 O O . ILE A 1 139 ? 4.118 -7.465 -1.120 1.00 96.06 139 ILE A O 1
ATOM 1108 N N . ARG A 1 140 ? 2.872 -8.487 -2.673 1.00 95.31 140 ARG A N 1
ATOM 1109 C CA . A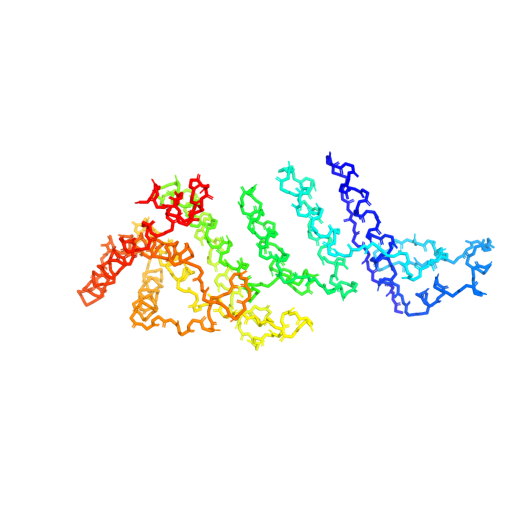RG A 1 140 ? 4.018 -9.126 -3.337 1.00 95.31 140 ARG A CA 1
ATOM 1110 C C . ARG A 1 140 ? 5.018 -8.105 -3.890 1.00 95.31 140 ARG A C 1
ATOM 1112 O O . ARG A 1 140 ? 6.219 -8.346 -3.812 1.00 95.31 140 ARG A O 1
ATOM 1119 N N . CYS A 1 141 ? 4.567 -6.975 -4.438 1.00 96.38 141 CYS A N 1
ATOM 1120 C CA . CYS A 1 141 ? 5.487 -5.908 -4.843 1.00 96.38 141 CYS A CA 1
ATOM 1121 C C . CYS A 1 141 ? 6.262 -5.361 -3.637 1.00 96.38 141 CYS A C 1
ATOM 1123 O O . CYS A 1 141 ? 7.478 -5.229 -3.715 1.00 96.38 141 CYS A O 1
ATOM 1125 N N . VAL A 1 142 ? 5.572 -5.103 -2.523 1.00 97.00 142 VAL A N 1
ATOM 1126 C CA . VAL A 1 142 ? 6.186 -4.628 -1.273 1.00 97.00 142 VAL A CA 1
ATOM 1127 C C . VAL A 1 142 ? 7.230 -5.616 -0.746 1.00 97.00 142 VAL A C 1
ATOM 1129 O O . VAL A 1 142 ? 8.341 -5.211 -0.429 1.00 97.00 142 VAL A O 1
ATOM 1132 N N . GLU A 1 143 ? 6.913 -6.910 -0.710 1.00 95.88 143 GLU A N 1
ATOM 1133 C CA . GLU A 1 143 ? 7.849 -7.965 -0.288 1.00 95.88 143 GLU A CA 1
ATOM 1134 C C . GLU A 1 143 ? 9.109 -8.016 -1.158 1.00 95.88 143 GLU A C 1
ATOM 1136 O O . GLU A 1 143 ? 10.192 -8.322 -0.673 1.00 95.88 143 GLU A O 1
ATOM 1141 N N . ASN A 1 144 ? 8.976 -7.676 -2.441 1.00 94.31 144 ASN A N 1
ATOM 1142 C CA . ASN A 1 144 ? 10.076 -7.605 -3.400 1.00 94.31 144 ASN A CA 1
ATOM 1143 C C . ASN A 1 144 ? 10.491 -6.146 -3.648 1.00 94.31 144 ASN A C 1
ATOM 1145 O O . ASN A 1 144 ? 10.742 -5.739 -4.785 1.00 94.31 144 ASN A O 1
ATOM 1149 N N . SER A 1 145 ? 10.519 -5.321 -2.599 1.00 94.38 145 SER A N 1
ATOM 1150 C CA . SER A 1 145 ? 10.780 -3.878 -2.700 1.00 94.38 145 SER A CA 1
ATOM 1151 C C . SER A 1 145 ? 12.130 -3.531 -3.324 1.00 94.38 145 SER A C 1
ATOM 1153 O O . SER A 1 145 ? 12.238 -2.506 -3.997 1.00 94.38 145 SER A O 1
ATOM 1155 N N . ARG A 1 146 ? 13.145 -4.388 -3.164 1.00 91.69 146 ARG A N 1
ATOM 1156 C CA . ARG A 1 146 ? 14.457 -4.226 -3.813 1.00 91.69 146 ARG A CA 1
ATOM 1157 C C . ARG A 1 146 ? 14.361 -4.252 -5.335 1.00 91.69 146 ARG A C 1
ATOM 1159 O O . ARG A 1 146 ? 15.025 -3.456 -5.991 1.00 91.69 146 ARG A O 1
ATOM 1166 N N . ASP A 1 147 ? 13.488 -5.098 -5.869 1.00 92.19 147 ASP A N 1
ATOM 1167 C CA . ASP A 1 147 ? 13.345 -5.284 -7.311 1.00 92.19 147 ASP A CA 1
ATOM 1168 C C . ASP A 1 147 ? 12.228 -4.421 -7.897 1.00 92.19 147 ASP A C 1
ATOM 1170 O O . ASP A 1 147 ? 12.306 -4.024 -9.050 1.00 92.19 147 ASP A O 1
ATOM 1174 N N . THR A 1 148 ? 11.180 -4.107 -7.134 1.00 94.56 148 THR A N 1
ATOM 1175 C CA . THR A 1 148 ? 10.028 -3.334 -7.638 1.00 94.56 148 THR A CA 1
ATOM 1176 C C . THR A 1 148 ? 10.047 -1.861 -7.239 1.00 94.56 148 THR A C 1
ATOM 1178 O O . THR A 1 148 ? 9.254 -1.073 -7.758 1.00 94.56 148 THR A O 1
ATOM 1181 N N . HIS A 1 149 ? 10.907 -1.487 -6.289 1.00 92.94 149 HIS A N 1
ATOM 1182 C CA . HIS A 1 149 ? 10.940 -0.183 -5.623 1.00 92.94 149 HIS A CA 1
ATOM 1183 C C . HIS A 1 149 ? 9.629 0.232 -4.928 1.00 92.94 149 HIS A C 1
ATOM 1185 O O . HIS A 1 149 ? 9.489 1.390 -4.530 1.00 92.94 149 HIS A O 1
ATOM 1191 N N . VAL A 1 150 ? 8.680 -0.688 -4.727 1.00 94.56 150 VAL A N 1
ATOM 1192 C CA . VAL A 1 150 ? 7.475 -0.425 -3.933 1.00 94.56 150 VAL A CA 1
ATOM 1193 C C . VAL A 1 150 ? 7.813 -0.616 -2.459 1.00 94.56 150 VAL A C 1
ATOM 1195 O O . VAL A 1 150 ? 8.086 -1.727 -2.021 1.00 94.56 150 VAL A O 1
ATOM 1198 N N . ARG A 1 151 ? 7.783 0.464 -1.677 1.00 94.25 151 ARG A N 1
ATOM 1199 C CA . ARG A 1 151 ? 8.037 0.437 -0.229 1.00 94.25 151 ARG A CA 1
ATOM 1200 C C . ARG A 1 151 ? 6.827 0.945 0.541 1.00 94.25 151 ARG A C 1
ATOM 1202 O O . ARG A 1 151 ? 6.128 1.840 0.072 1.00 94.25 151 ARG A O 1
ATOM 1209 N N . LEU A 1 152 ? 6.626 0.428 1.751 1.00 95.31 152 LEU A N 1
ATOM 1210 C CA . LEU A 1 152 ? 5.583 0.917 2.662 1.00 95.31 152 LEU A CA 1
ATOM 1211 C C . LEU A 1 152 ? 5.845 2.337 3.166 1.00 95.31 152 LEU A C 1
ATOM 1213 O O . LEU A 1 152 ? 4.901 3.062 3.462 1.00 95.31 152 LEU A O 1
ATOM 1217 N N . SER A 1 153 ? 7.111 2.745 3.193 1.00 91.38 153 SER A N 1
ATOM 1218 C CA . SER A 1 153 ? 7.529 4.097 3.549 1.00 91.38 153 SER A CA 1
ATOM 1219 C C . SER A 1 153 ? 7.232 5.138 2.469 1.00 91.38 153 SER A C 1
ATOM 1221 O O . SER A 1 153 ? 7.332 6.336 2.722 1.00 91.38 153 SER A O 1
ATOM 1223 N N . ILE A 1 154 ? 6.818 4.718 1.270 1.00 89.25 154 ILE A N 1
ATOM 1224 C CA . ILE A 1 154 ? 6.361 5.653 0.243 1.00 89.25 154 ILE A CA 1
ATOM 1225 C C . ILE A 1 154 ? 5.006 6.223 0.675 1.00 89.25 154 ILE A C 1
ATOM 1227 O O . ILE A 1 154 ? 4.077 5.442 0.923 1.00 89.25 154 ILE A O 1
ATOM 1231 N N . PRO A 1 155 ? 4.848 7.561 0.717 1.00 85.00 155 PRO A N 1
ATOM 1232 C CA . PRO A 1 155 ? 3.630 8.178 1.218 1.00 85.00 155 PRO A CA 1
ATOM 1233 C C . PRO A 1 155 ? 2.368 7.636 0.540 1.00 85.00 155 PRO A C 1
ATOM 1235 O O . PRO A 1 155 ? 2.252 7.596 -0.687 1.00 85.00 155 PRO A O 1
ATOM 1238 N N . GLY A 1 156 ? 1.425 7.180 1.365 1.00 86.38 156 GLY A N 1
ATOM 1239 C CA . GLY A 1 156 ? 0.146 6.616 0.941 1.00 86.38 156 GLY A CA 1
ATOM 1240 C C . GLY A 1 156 ? 0.148 5.113 0.644 1.00 86.38 156 GLY A C 1
ATOM 1241 O O . GLY A 1 156 ? -0.910 4.508 0.758 1.00 86.38 156 GLY A O 1
ATOM 1242 N N . VAL A 1 157 ? 1.279 4.465 0.333 1.00 93.75 157 VAL A N 1
ATOM 1243 C CA . VAL A 1 157 ? 1.277 3.032 -0.041 1.00 93.75 157 VAL A CA 1
ATOM 1244 C C . VAL A 1 157 ? 0.783 2.150 1.107 1.00 93.75 157 VAL A C 1
ATOM 1246 O O . VAL A 1 157 ? -0.158 1.378 0.919 1.00 93.75 157 VAL A O 1
ATOM 1249 N N . ALA A 1 158 ? 1.370 2.294 2.300 1.00 95.50 158 ALA A N 1
ATOM 1250 C CA . ALA A 1 158 ? 0.938 1.540 3.475 1.00 95.50 158 ALA A CA 1
ATOM 1251 C C . ALA A 1 158 ? -0.525 1.838 3.829 1.00 95.50 158 ALA A C 1
ATOM 1253 O O . ALA A 1 158 ? -1.318 0.919 4.021 1.00 95.50 158 ALA A O 1
ATOM 1254 N N . ARG A 1 159 ? -0.908 3.121 3.839 1.00 92.62 159 ARG A N 1
ATOM 1255 C CA . ARG A 1 159 ? -2.271 3.544 4.174 1.00 92.62 159 ARG A CA 1
ATOM 1256 C C . ARG A 1 159 ? -3.311 2.919 3.246 1.00 92.62 159 ARG A C 1
ATOM 1258 O O . ARG A 1 159 ? -4.304 2.395 3.733 1.00 92.62 159 ARG A O 1
ATOM 1265 N N . GLU A 1 160 ? -3.084 2.913 1.934 1.00 94.12 160 GLU A N 1
ATOM 1266 C CA . GLU A 1 160 ? -4.019 2.306 0.975 1.00 94.12 160 GLU A CA 1
ATOM 1267 C C . GLU A 1 160 ? -4.187 0.795 1.199 1.00 94.12 160 GLU A C 1
ATOM 1269 O O . GLU A 1 160 ? -5.310 0.286 1.158 1.00 94.12 160 GLU A O 1
ATOM 1274 N N . LEU A 1 161 ? -3.096 0.088 1.513 1.00 97.25 161 LEU A N 1
ATOM 1275 C CA . LEU A 1 161 ? -3.142 -1.334 1.857 1.00 97.25 161 LEU A CA 1
ATOM 1276 C C . LEU A 1 161 ? -3.946 -1.583 3.139 1.00 97.25 161 LEU A C 1
ATOM 1278 O O . LEU A 1 161 ? -4.886 -2.378 3.121 1.00 97.25 161 LEU A O 1
ATOM 1282 N N . TYR A 1 162 ? -3.634 -0.881 4.231 1.00 97.31 162 TYR A N 1
ATOM 1283 C CA . TYR A 1 162 ? -4.339 -1.047 5.505 1.00 97.31 162 TYR A CA 1
ATOM 1284 C C . TYR A 1 162 ? -5.823 -0.681 5.402 1.00 97.31 162 TYR A C 1
ATOM 1286 O O . TYR A 1 162 ? -6.667 -1.434 5.886 1.00 97.31 162 TYR A O 1
ATOM 1294 N N . VAL A 1 163 ? -6.165 0.417 4.717 1.00 93.94 163 VAL A N 1
ATOM 1295 C CA . VAL A 1 163 ? -7.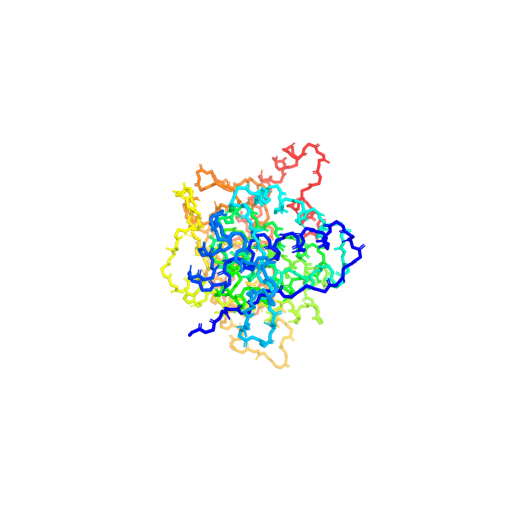564 0.823 4.492 1.00 93.94 163 VAL A CA 1
ATOM 1296 C C . VAL A 1 163 ? -8.340 -0.260 3.743 1.00 93.94 163 VAL A C 1
ATOM 1298 O O . VAL A 1 163 ? -9.491 -0.532 4.076 1.00 93.94 163 VAL A O 1
ATOM 1301 N N . SER A 1 164 ? -7.727 -0.912 2.754 1.00 94.88 164 SER A N 1
ATOM 1302 C CA . SER A 1 164 ? -8.360 -2.021 2.032 1.00 94.88 164 SER A CA 1
ATOM 1303 C C . SER A 1 164 ? -8.673 -3.210 2.944 1.00 94.88 164 SER A C 1
ATOM 1305 O O . SER A 1 164 ? -9.794 -3.727 2.935 1.00 94.88 164 SER A O 1
ATOM 1307 N N . LEU A 1 165 ? -7.702 -3.613 3.772 1.00 96.00 165 LEU A N 1
ATOM 1308 C CA . LEU A 1 165 ? -7.861 -4.713 4.728 1.00 96.00 165 LEU A CA 1
ATOM 1309 C C . LEU A 1 165 ? -8.944 -4.393 5.764 1.00 96.00 165 LEU A C 1
ATOM 1311 O O . LEU A 1 165 ? -9.816 -5.223 6.019 1.00 96.00 165 LEU A O 1
ATOM 1315 N N . TYR A 1 166 ? -8.943 -3.165 6.284 1.00 95.12 166 TYR A N 1
ATOM 1316 C CA . TYR A 1 166 ? -9.975 -2.671 7.186 1.00 95.12 166 TYR A CA 1
ATOM 1317 C C . TYR A 1 166 ? -11.363 -2.716 6.543 1.00 95.12 166 TYR A C 1
ATOM 1319 O O . TYR A 1 166 ? -12.274 -3.320 7.098 1.00 95.12 166 TYR A O 1
ATOM 1327 N N . LYS A 1 167 ? -11.530 -2.150 5.338 1.00 93.44 167 LYS A N 1
ATOM 1328 C CA . LYS A 1 167 ? -12.817 -2.151 4.621 1.00 93.44 167 LYS A CA 1
ATOM 1329 C C . LYS A 1 167 ? -13.341 -3.564 4.391 1.00 93.44 167 LYS A C 1
ATOM 1331 O O . LYS A 1 167 ? -14.548 -3.780 4.445 1.00 93.44 167 LYS A O 1
ATOM 1336 N N . ARG A 1 168 ? -12.454 -4.526 4.122 1.00 93.25 168 ARG A N 1
ATOM 1337 C CA . ARG A 1 168 ? -12.833 -5.935 3.982 1.00 93.25 168 ARG A CA 1
ATOM 1338 C C . ARG A 1 168 ? -13.356 -6.516 5.293 1.00 93.25 168 ARG A C 1
ATOM 1340 O O . ARG A 1 168 ? -14.401 -7.156 5.263 1.00 93.25 168 ARG A O 1
ATOM 1347 N N . ALA A 1 169 ? -12.655 -6.294 6.404 1.00 94.81 169 ALA A N 1
ATOM 1348 C CA . ALA A 1 169 ? -13.099 -6.757 7.716 1.00 94.81 169 ALA A CA 1
ATOM 1349 C C . ALA A 1 169 ? -14.417 -6.083 8.126 1.00 94.81 169 ALA A C 1
ATOM 1351 O O . ALA A 1 169 ? -15.363 -6.771 8.490 1.00 94.81 169 ALA A O 1
ATOM 1352 N N . MET A 1 170 ? -14.519 -4.763 7.959 1.00 93.19 170 MET A N 1
ATOM 1353 C CA . MET A 1 170 ? -15.711 -3.972 8.273 1.00 93.19 170 MET A CA 1
ATOM 1354 C C . MET A 1 170 ? -16.946 -4.454 7.502 1.00 93.19 170 MET A C 1
ATOM 1356 O O . MET A 1 170 ? -17.992 -4.680 8.097 1.00 93.19 170 MET A O 1
ATOM 1360 N N . LYS A 1 171 ? -16.822 -4.699 6.189 1.00 92.12 171 LYS A N 1
ATOM 1361 C CA . LYS A 1 171 ? -17.917 -5.258 5.373 1.00 92.12 171 LYS A CA 1
ATOM 1362 C C . LYS A 1 171 ? -18.373 -6.646 5.827 1.00 92.12 171 LYS A C 1
ATOM 1364 O O . LYS A 1 171 ? -19.503 -7.024 5.547 1.00 92.12 171 LYS A O 1
ATOM 1369 N N . ALA A 1 172 ? -17.496 -7.398 6.484 1.00 93.12 172 ALA A N 1
ATOM 1370 C CA . ALA A 1 172 ? -17.800 -8.698 7.068 1.00 93.12 172 ALA A CA 1
ATOM 1371 C C . ALA A 1 172 ? -18.195 -8.605 8.554 1.00 93.12 172 ALA A C 1
ATOM 1373 O O . ALA A 1 172 ? -18.153 -9.611 9.252 1.00 93.12 172 ALA A O 1
ATOM 1374 N N . GLY A 1 173 ? -18.517 -7.409 9.065 1.00 93.62 173 GLY A N 1
ATOM 1375 C CA . GLY A 1 173 ? -18.893 -7.211 10.468 1.00 93.62 173 GLY A CA 1
ATOM 1376 C C . GLY A 1 173 ? -17.752 -7.437 11.463 1.00 93.62 173 GLY A C 1
ATOM 1377 O O . GLY A 1 173 ? -18.006 -7.593 12.648 1.00 93.62 173 GLY A O 1
ATOM 1378 N N . PHE A 1 174 ? -16.500 -7.438 10.993 1.00 94.81 174 PHE A N 1
ATOM 1379 C CA . PHE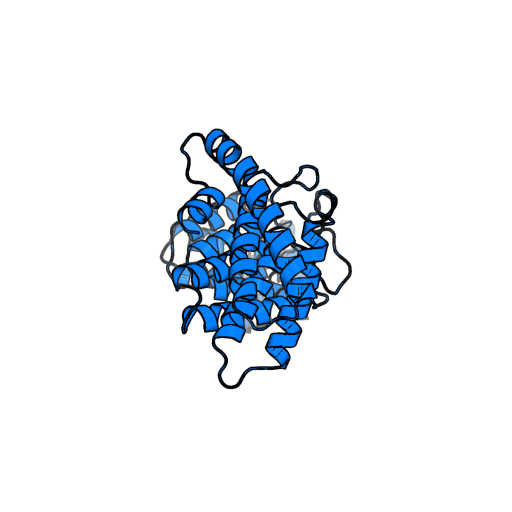 A 1 174 ? -15.318 -7.849 11.752 1.00 94.81 174 PHE A CA 1
ATOM 1380 C C . PHE A 1 174 ? -15.389 -9.291 12.263 1.00 94.81 174 PHE A C 1
ATOM 1382 O O . PHE A 1 174 ? -14.909 -9.578 13.352 1.00 94.81 174 PHE A O 1
ATOM 1389 N N . GLU A 1 175 ? -15.935 -10.219 11.481 1.00 94.25 175 GLU A N 1
ATOM 1390 C CA . GLU A 1 175 ? -16.042 -11.629 11.866 1.00 94.25 175 GLU A CA 1
ATOM 1391 C C . GLU A 1 175 ? -15.584 -12.568 10.742 1.00 94.25 175 GLU A C 1
ATOM 1393 O O . GLU A 1 175 ? -15.422 -12.179 9.578 1.00 94.25 175 GLU A O 1
ATOM 1398 N N . GLY A 1 176 ? -15.331 -13.823 11.117 1.00 94.56 176 GLY A N 1
ATOM 1399 C CA . GLY A 1 176 ? -15.126 -14.924 10.182 1.00 94.56 176 GLY A CA 1
ATOM 1400 C C . GLY A 1 176 ? -13.869 -14.832 9.297 1.00 94.56 176 GLY A C 1
ATOM 1401 O O . GLY A 1 176 ? -12.920 -14.091 9.594 1.00 94.56 176 GLY A O 1
ATOM 1402 N N . PRO A 1 177 ? -13.856 -15.576 8.170 1.00 95.69 177 PRO A N 1
ATOM 1403 C CA . PRO A 1 177 ? -12.671 -15.741 7.322 1.00 95.69 177 PRO A CA 1
ATOM 1404 C C . PRO A 1 177 ? -12.123 -14.431 6.740 1.00 95.69 177 PRO A C 1
ATOM 1406 O O . PRO A 1 177 ? -10.928 -14.300 6.465 1.00 95.69 177 PRO A O 1
ATOM 1409 N N . GLN A 1 178 ? -12.988 -13.440 6.526 1.00 95.31 178 GLN A N 1
ATOM 1410 C CA . GLN A 1 178 ? -12.602 -12.129 6.013 1.00 95.31 178 GLN A CA 1
ATOM 1411 C C . GLN A 1 178 ? -11.798 -11.349 7.054 1.00 95.31 178 GLN A C 1
ATOM 1413 O O . GLN A 1 178 ? -10.795 -10.734 6.683 1.00 95.31 178 GLN A O 1
ATOM 1418 N N . LEU A 1 179 ? -12.185 -11.416 8.335 1.00 96.62 179 LEU A N 1
ATOM 1419 C CA . LEU A 1 179 ? -11.384 -10.875 9.429 1.00 96.62 179 LEU A CA 1
ATOM 1420 C C . LEU A 1 179 ? -10.058 -11.640 9.555 1.00 96.62 179 LEU A C 1
ATOM 1422 O O . LEU A 1 179 ? -9.020 -10.998 9.689 1.00 96.62 179 LEU A O 1
ATOM 1426 N N . ASP A 1 180 ? -10.062 -12.981 9.488 1.00 96.12 180 ASP A N 1
ATOM 1427 C CA . ASP A 1 180 ? -8.824 -13.793 9.531 1.00 96.12 180 ASP A CA 1
ATOM 1428 C C . ASP A 1 180 ? -7.824 -13.365 8.462 1.00 96.12 180 ASP A C 1
ATOM 1430 O O . ASP A 1 180 ? -6.663 -13.066 8.751 1.00 96.12 180 ASP A O 1
ATOM 1434 N N . SER A 1 181 ? -8.298 -13.270 7.221 1.00 95.81 181 SER A N 1
ATOM 1435 C CA . SER A 1 181 ? -7.458 -12.880 6.097 1.00 95.81 181 SER A CA 1
ATOM 1436 C C . SER A 1 181 ? -6.969 -11.436 6.218 1.00 95.81 181 SER A C 1
ATOM 1438 O O . SER A 1 181 ? -5.803 -11.160 5.930 1.00 95.81 181 SER A O 1
ATOM 1440 N N . ALA A 1 182 ? -7.836 -10.507 6.638 1.00 96.94 182 ALA A N 1
ATOM 1441 C CA . ALA A 1 182 ? -7.467 -9.107 6.824 1.00 96.94 182 ALA A CA 1
ATOM 1442 C C . ALA A 1 182 ? -6.408 -8.945 7.921 1.00 96.94 182 ALA A C 1
ATOM 1444 O O . ALA A 1 182 ? -5.392 -8.293 7.686 1.00 96.94 182 ALA A O 1
ATOM 1445 N N . TYR A 1 183 ? -6.613 -9.586 9.073 1.00 97.38 183 TYR A N 1
ATOM 1446 C CA . TYR A 1 183 ? -5.683 -9.560 10.197 1.00 97.38 183 TYR A CA 1
ATOM 1447 C C . TYR A 1 183 ? -4.331 -10.180 9.835 1.00 97.38 183 TYR A C 1
ATOM 1449 O O . TYR A 1 183 ? -3.308 -9.519 9.971 1.00 97.38 183 TYR A O 1
ATOM 1457 N N . SER A 1 184 ? -4.311 -11.395 9.277 1.00 96.62 184 SER A N 1
ATOM 1458 C CA . SER A 1 184 ? -3.063 -12.074 8.897 1.00 96.62 184 SER A CA 1
ATOM 1459 C C . SER A 1 184 ? -2.218 -11.242 7.919 1.00 96.62 184 SER A C 1
ATOM 1461 O O . SER A 1 184 ? -0.996 -11.143 8.051 1.00 96.62 184 SER A O 1
ATOM 1463 N N . ARG A 1 185 ? -2.861 -10.572 6.955 1.00 97.00 185 ARG A N 1
ATOM 1464 C CA . ARG A 1 185 ? -2.167 -9.676 6.017 1.00 97.00 185 ARG A CA 1
ATOM 1465 C C . ARG A 1 185 ? -1.708 -8.379 6.679 1.00 97.00 185 ARG A C 1
ATOM 1467 O O . ARG A 1 185 ? -0.620 -7.907 6.363 1.00 97.00 185 ARG A O 1
ATOM 1474 N N . ALA A 1 186 ? -2.509 -7.810 7.577 1.00 97.56 186 ALA A N 1
ATOM 1475 C CA . ALA A 1 186 ? -2.151 -6.609 8.329 1.00 97.56 186 ALA A CA 1
ATOM 1476 C C . ALA A 1 186 ? -0.940 -6.859 9.242 1.00 97.56 186 ALA A C 1
ATOM 1478 O O . ALA A 1 186 ? -0.050 -6.013 9.311 1.00 97.56 186 ALA A O 1
ATOM 1479 N N . GLU A 1 187 ? -0.872 -8.038 9.861 1.00 96.50 187 GLU A N 1
ATOM 1480 C CA . GLU A 1 187 ? 0.268 -8.518 10.647 1.00 96.50 187 GLU A CA 1
ATOM 1481 C C . GLU A 1 187 ? 1.522 -8.665 9.788 1.00 96.50 187 GLU A C 1
ATOM 1483 O O . GLU A 1 187 ? 2.582 -8.154 10.143 1.00 96.50 187 GLU A O 1
ATOM 1488 N N . LYS A 1 188 ? 1.398 -9.295 8.613 1.00 96.88 188 LYS A N 1
ATOM 1489 C CA . LYS A 1 188 ? 2.513 -9.411 7.667 1.00 96.88 188 LYS A CA 1
ATOM 1490 C C . LYS A 1 188 ? 3.052 -8.040 7.257 1.00 96.88 188 LYS A C 1
ATOM 1492 O O . LYS A 1 188 ? 4.261 -7.833 7.240 1.00 96.88 188 LYS A O 1
ATOM 1497 N N . LEU A 1 189 ? 2.161 -7.096 6.955 1.00 97.88 189 LEU A N 1
ATOM 1498 C CA . LEU A 1 189 ? 2.540 -5.719 6.645 1.00 97.88 189 LEU A CA 1
ATOM 1499 C C . LEU A 1 189 ? 3.187 -5.016 7.842 1.00 97.88 189 LEU A C 1
ATOM 1501 O O . LEU A 1 189 ? 4.147 -4.280 7.645 1.00 97.88 189 LEU A O 1
ATOM 1505 N N . ALA A 1 190 ? 2.716 -5.268 9.066 1.00 96.75 190 ALA A N 1
ATOM 1506 C CA . ALA A 1 190 ? 3.287 -4.671 10.269 1.00 96.75 190 ALA A CA 1
ATOM 1507 C C . ALA A 1 190 ? 4.719 -5.163 10.511 1.00 96.75 190 ALA A C 1
ATOM 1509 O O . ALA A 1 190 ? 5.577 -4.365 10.866 1.00 96.75 190 ALA A O 1
ATOM 1510 N N . LEU A 1 191 ? 4.995 -6.445 10.250 1.00 96.19 191 LEU A N 1
ATOM 1511 C CA . LEU A 1 191 ? 6.357 -6.985 10.275 1.00 96.19 191 LEU A CA 1
ATOM 1512 C C . LEU A 1 191 ? 7.240 -6.341 9.201 1.00 96.19 191 LEU A C 1
ATOM 1514 O O . LEU A 1 191 ? 8.365 -5.949 9.491 1.00 96.19 191 LEU A O 1
ATOM 1518 N N . LEU A 1 192 ? 6.720 -6.178 7.979 1.00 97.00 192 LEU A N 1
ATOM 1519 C CA . LEU A 1 192 ? 7.446 -5.507 6.898 1.00 97.00 192 LEU A CA 1
ATOM 1520 C C . LEU A 1 192 ? 7.746 -4.041 7.231 1.00 97.00 192 LEU A C 1
ATOM 1522 O O . LEU A 1 192 ? 8.804 -3.550 6.865 1.00 97.00 192 LEU A O 1
ATOM 1526 N N . LEU A 1 193 ? 6.879 -3.323 7.950 1.00 95.56 193 LEU A N 1
ATOM 1527 C CA . LEU A 1 193 ? 7.178 -1.946 8.362 1.00 95.56 193 LEU A CA 1
ATOM 1528 C C . LEU A 1 193 ? 8.477 -1.836 9.177 1.00 95.56 193 LEU A C 1
ATOM 1530 O O . LEU A 1 193 ? 9.162 -0.821 9.069 1.00 95.56 193 LEU A O 1
ATOM 1534 N N . GLU A 1 194 ? 8.843 -2.866 9.939 1.00 94.56 194 GLU A N 1
ATOM 1535 C CA . GLU A 1 194 ? 10.076 -2.887 10.733 1.00 94.56 194 GLU A CA 1
ATOM 1536 C C . GLU A 1 194 ? 11.341 -3.201 9.906 1.00 94.56 194 GLU A C 1
ATOM 1538 O O . GLU A 1 194 ? 12.449 -3.070 10.420 1.00 94.56 194 GLU A O 1
ATOM 1543 N N . ASP A 1 195 ? 11.209 -3.574 8.628 1.00 94.50 195 ASP A N 1
ATOM 1544 C CA . ASP A 1 195 ? 12.339 -3.848 7.730 1.00 94.50 195 ASP A CA 1
ATOM 1545 C C . ASP A 1 195 ? 13.055 -2.550 7.296 1.00 94.50 195 ASP A C 1
ATOM 1547 O O . ASP A 1 195 ? 12.433 -1.500 7.080 1.00 94.50 195 ASP A O 1
ATOM 1551 N N . GLU A 1 196 ? 14.377 -2.619 7.113 1.00 92.00 196 GLU A N 1
ATOM 1552 C CA . GLU A 1 196 ? 15.228 -1.524 6.632 1.00 92.00 196 GLU A CA 1
ATOM 1553 C C . GLU A 1 196 ? 14.873 -1.023 5.222 1.00 92.00 196 GLU A C 1
ATOM 1555 O O . GLU A 1 196 ? 15.114 0.146 4.887 1.00 92.00 196 GLU A O 1
ATOM 1560 N N . GLU A 1 197 ? 14.287 -1.882 4.384 1.00 90.75 197 GLU A N 1
ATOM 1561 C CA . GLU A 1 197 ? 13.767 -1.500 3.067 1.00 90.75 197 GLU A CA 1
ATOM 1562 C C . GLU A 1 197 ? 12.426 -0.764 3.142 1.00 90.75 197 GLU A C 1
ATOM 1564 O O . GLU A 1 197 ? 11.914 -0.281 2.128 1.00 90.75 197 GLU A O 1
ATOM 1569 N N . HIS A 1 198 ? 11.844 -0.652 4.332 1.00 92.62 198 HIS A N 1
ATOM 1570 C CA . HIS A 1 198 ? 10.568 -0.003 4.573 1.00 92.62 198 HIS A CA 1
ATOM 1571 C C . HIS A 1 198 ? 10.743 1.159 5.554 1.00 92.62 198 HIS A C 1
ATOM 1573 O O . HIS A 1 198 ? 11.211 2.218 5.124 1.00 92.62 198 HIS A O 1
ATOM 1579 N N . CYS A 1 199 ? 10.368 1.002 6.828 1.00 89.69 199 CYS A N 1
ATOM 1580 C CA . CYS A 1 199 ? 10.443 2.067 7.836 1.00 89.69 199 CYS A CA 1
ATOM 1581 C C . CYS A 1 199 ? 11.492 1.797 8.931 1.00 89.69 199 CYS A C 1
ATOM 1583 O O . CYS A 1 199 ? 11.815 2.713 9.684 1.00 89.69 199 CYS A O 1
ATOM 1585 N N . GLY A 1 200 ? 12.059 0.588 9.017 1.00 83.25 200 GLY A N 1
ATOM 1586 C CA . GLY A 1 200 ? 13.080 0.231 10.010 1.00 83.25 200 GLY A CA 1
ATOM 1587 C C . GLY A 1 200 ? 14.438 0.902 9.787 1.00 83.25 200 GLY A C 1
ATOM 1588 O O . GLY A 1 200 ? 15.236 1.027 10.712 1.00 83.25 200 GLY A O 1
ATOM 1589 N N . GLY A 1 201 ? 14.692 1.365 8.563 1.00 82.69 201 GLY A N 1
ATOM 1590 C CA . GLY A 1 201 ? 15.938 2.010 8.167 1.00 82.69 201 GLY A CA 1
ATOM 1591 C C . GLY A 1 201 ? 15.853 3.535 8.159 1.00 82.69 201 GLY A C 1
ATOM 1592 O O . GLY A 1 201 ? 14.860 4.157 8.535 1.00 82.69 201 GLY A O 1
ATOM 1593 N N . LYS A 1 202 ? 16.912 4.174 7.655 1.00 81.31 202 LYS A N 1
ATOM 1594 C CA . LYS A 1 202 ? 16.908 5.621 7.423 1.00 81.31 202 LYS A CA 1
ATOM 1595 C C . LYS A 1 202 ? 15.891 5.972 6.332 1.00 81.31 202 LYS A C 1
ATOM 1597 O O . LYS A 1 202 ? 16.043 5.526 5.193 1.00 81.31 202 LYS A O 1
ATOM 1602 N N . LEU A 1 203 ? 14.917 6.821 6.664 1.00 81.25 203 LEU A N 1
ATOM 1603 C CA . LEU A 1 203 ? 13.958 7.364 5.698 1.00 81.25 203 LEU A CA 1
ATOM 1604 C C . LEU A 1 203 ? 14.697 8.059 4.546 1.00 81.25 203 LEU A C 1
ATOM 1606 O O . LEU A 1 203 ? 15.636 8.837 4.762 1.00 81.25 203 LEU A O 1
ATOM 1610 N N . ARG A 1 204 ? 14.309 7.737 3.309 1.00 75.06 204 ARG A N 1
ATOM 1611 C CA . ARG A 1 204 ? 15.046 8.122 2.102 1.00 75.06 204 ARG A CA 1
ATOM 1612 C C . ARG A 1 204 ? 14.339 9.265 1.376 1.00 75.06 204 ARG A C 1
ATOM 1614 O O . ARG A 1 204 ? 13.152 9.535 1.553 1.00 75.06 204 ARG A O 1
ATOM 1621 N N . LEU A 1 205 ? 15.089 9.934 0.502 1.00 67.62 205 LEU A N 1
ATOM 1622 C CA . LEU A 1 205 ? 14.487 10.768 -0.534 1.00 67.62 205 LEU A CA 1
ATOM 1623 C C . LEU A 1 205 ? 13.799 9.851 -1.542 1.00 67.62 205 LEU A C 1
ATOM 1625 O O . LEU A 1 205 ? 14.437 8.984 -2.142 1.00 67.62 205 LEU A O 1
ATOM 1629 N N . TYR A 1 206 ? 12.503 10.057 -1.725 1.00 61.00 206 TYR A N 1
ATOM 1630 C CA . TYR A 1 206 ? 11.684 9.213 -2.582 1.00 61.00 206 TYR A CA 1
ATOM 1631 C C . TYR A 1 206 ? 11.668 9.702 -4.041 1.00 61.00 206 TYR A C 1
ATOM 1633 O O . TYR A 1 206 ? 11.662 8.891 -4.964 1.00 61.00 206 TYR A O 1
ATOM 1641 N N . SER A 1 207 ? 11.741 11.020 -4.277 1.00 58.47 207 SER A N 1
ATOM 1642 C CA . SER A 1 207 ? 11.754 11.610 -5.627 1.00 58.47 207 S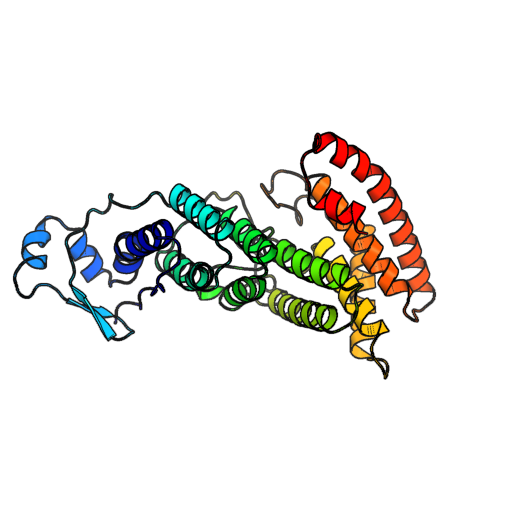ER A CA 1
ATOM 1643 C C . SER A 1 207 ? 13.013 12.439 -5.901 1.00 58.47 207 SER A C 1
ATOM 1645 O O . SER A 1 207 ? 13.447 13.233 -5.060 1.00 58.47 207 SER A O 1
ATOM 1647 N N . LYS A 1 208 ? 13.562 12.326 -7.124 1.00 53.78 208 LYS A N 1
ATOM 1648 C CA . LYS A 1 208 ? 14.675 13.171 -7.609 1.00 53.78 208 LYS A CA 1
ATOM 1649 C C . LYS A 1 208 ? 14.328 14.658 -7.686 1.00 53.78 208 LYS A C 1
ATOM 1651 O O . LYS A 1 208 ? 15.248 15.471 -7.693 1.00 53.78 208 LYS A O 1
ATOM 1656 N N . ASP A 1 209 ? 13.045 15.017 -7.657 1.00 56.22 209 ASP A N 1
ATOM 1657 C CA . ASP A 1 209 ? 12.609 16.416 -7.584 1.00 56.22 209 ASP A CA 1
ATOM 1658 C C . ASP A 1 209 ? 12.875 17.038 -6.195 1.00 56.22 209 ASP A C 1
ATOM 1660 O O . ASP A 1 209 ? 12.559 18.204 -5.981 1.00 56.22 209 ASP A O 1
ATOM 1664 N N . LYS A 1 210 ? 13.464 16.275 -5.250 1.00 51.38 210 LYS A N 1
ATOM 1665 C CA . LYS A 1 210 ? 13.915 16.700 -3.906 1.00 51.38 210 LYS A CA 1
ATOM 1666 C C . LYS A 1 210 ? 12.828 17.325 -3.027 1.00 51.38 210 LYS A C 1
ATOM 1668 O O . LYS A 1 210 ? 13.129 18.062 -2.095 1.00 51.38 210 LYS A O 1
ATOM 1673 N N . LYS A 1 211 ? 11.564 17.023 -3.313 1.00 58.97 211 LYS A N 1
ATOM 1674 C CA . LYS A 1 211 ? 10.412 17.598 -2.611 1.00 58.97 211 LYS A CA 1
ATOM 1675 C C . LYS A 1 211 ? 9.571 16.580 -1.860 1.00 58.97 211 LYS A C 1
ATOM 1677 O O . LYS A 1 211 ? 8.530 16.980 -1.375 1.00 58.97 211 LYS A O 1
ATOM 1682 N N . GLN A 1 212 ? 9.935 15.293 -1.827 1.00 65.38 212 GLN A N 1
ATOM 1683 C CA . GLN A 1 212 ? 9.146 14.240 -1.166 1.00 65.38 212 GLN A CA 1
ATOM 1684 C C . GLN A 1 212 ? 10.057 13.228 -0.464 1.00 65.38 212 GLN A C 1
ATOM 1686 O O . GLN A 1 212 ? 10.945 12.643 -1.094 1.00 65.38 212 GLN A O 1
ATOM 1691 N N . PHE A 1 213 ? 9.837 13.068 0.840 1.00 70.50 213 PHE A N 1
ATOM 1692 C CA . PHE A 1 213 ? 10.525 12.123 1.714 1.00 70.50 213 PHE A CA 1
ATOM 1693 C C . PHE A 1 213 ? 9.652 10.887 1.930 1.00 70.50 213 PHE A C 1
ATOM 1695 O O . PHE A 1 213 ? 8.423 10.972 1.877 1.00 70.50 213 PHE A O 1
ATOM 1702 N N . ASP A 1 214 ? 10.304 9.751 2.159 1.00 80.56 214 ASP A N 1
ATOM 1703 C CA . ASP A 1 214 ? 9.662 8.601 2.785 1.00 80.56 214 ASP A CA 1
ATOM 1704 C C . ASP A 1 214 ? 9.055 9.022 4.144 1.00 80.56 214 ASP A C 1
ATOM 1706 O O . ASP A 1 214 ? 9.581 9.907 4.823 1.00 80.56 214 ASP A O 1
ATOM 1710 N N . VAL A 1 215 ? 7.963 8.375 4.542 1.00 83.62 215 VAL A N 1
ATOM 1711 C CA . VAL A 1 215 ? 7.277 8.574 5.826 1.00 83.62 215 VAL A CA 1
ATOM 1712 C C . VAL A 1 215 ? 7.397 7.328 6.696 1.00 83.62 215 VAL A C 1
ATOM 1714 O O . VAL A 1 215 ? 7.438 6.201 6.192 1.00 83.62 215 VAL A O 1
ATOM 1717 N N . ASP A 1 216 ? 7.427 7.521 8.013 1.00 87.81 216 ASP A N 1
ATOM 1718 C CA . ASP A 1 216 ? 7.323 6.406 8.951 1.00 87.81 216 ASP A CA 1
ATOM 1719 C C . ASP A 1 216 ? 5.851 6.028 9.155 1.00 87.81 216 ASP A C 1
ATOM 1721 O O . ASP A 1 216 ? 5.139 6.590 9.988 1.00 87.81 216 ASP A O 1
ATOM 1725 N N . ALA A 1 217 ? 5.391 5.050 8.377 1.00 90.06 217 ALA A N 1
ATOM 1726 C CA . ALA A 1 217 ? 4.018 4.565 8.432 1.00 90.06 217 ALA A CA 1
ATOM 1727 C C . ALA A 1 217 ? 3.661 3.882 9.770 1.00 90.06 217 ALA A C 1
ATOM 1729 O O . ALA A 1 217 ? 2.478 3.715 10.062 1.00 90.06 217 ALA A O 1
ATOM 1730 N N . ARG A 1 218 ? 4.638 3.534 10.624 1.00 89.75 218 ARG A N 1
ATOM 1731 C CA . ARG A 1 218 ? 4.373 2.978 11.968 1.00 89.75 218 ARG A CA 1
ATOM 1732 C C . ARG A 1 218 ? 3.773 4.012 12.920 1.00 89.75 218 ARG A C 1
ATOM 1734 O O . ARG A 1 218 ? 3.143 3.634 13.906 1.00 89.75 218 ARG A O 1
ATOM 1741 N N . ALA A 1 219 ? 3.985 5.295 12.633 1.00 87.12 219 ALA A N 1
ATOM 1742 C CA . ALA A 1 219 ? 3.440 6.413 13.391 1.00 87.12 219 ALA A CA 1
ATOM 1743 C C . ALA A 1 219 ? 2.141 6.975 12.785 1.00 87.12 219 ALA A C 1
ATOM 1745 O O . ALA A 1 219 ? 1.563 7.881 13.378 1.00 87.12 219 ALA A O 1
ATOM 1746 N N . ASP A 1 220 ? 1.673 6.461 11.635 1.00 87.69 220 ASP A N 1
ATOM 1747 C CA . ASP A 1 220 ? 0.427 6.916 11.003 1.00 87.69 220 ASP A CA 1
ATOM 1748 C C . ASP A 1 220 ? -0.778 6.537 11.885 1.00 87.69 220 ASP A C 1
ATOM 1750 O O . ASP A 1 220 ? -1.063 5.343 12.053 1.00 87.69 220 ASP A O 1
ATOM 1754 N N . PRO A 1 221 ? -1.519 7.518 12.437 1.00 89.88 221 PRO A N 1
ATOM 1755 C CA . PRO A 1 221 ? -2.676 7.252 13.283 1.00 89.88 221 PRO A CA 1
ATOM 1756 C C . PRO A 1 221 ? -3.746 6.398 12.598 1.00 89.88 221 PRO A C 1
ATOM 1758 O O . PRO A 1 221 ? -4.357 5.558 13.253 1.00 89.88 221 PRO A O 1
ATOM 1761 N N . ALA A 1 222 ? -3.946 6.531 11.282 1.00 90.81 222 ALA A N 1
ATOM 1762 C CA . ALA A 1 222 ? -4.912 5.706 10.561 1.00 90.81 222 ALA A CA 1
ATOM 1763 C C . ALA A 1 222 ? -4.483 4.231 10.559 1.00 90.81 222 ALA A C 1
ATOM 1765 O O . ALA A 1 222 ? -5.315 3.346 10.751 1.00 90.81 222 ALA A O 1
ATOM 1766 N N . ILE A 1 223 ? -3.186 3.960 10.389 1.00 95.06 223 ILE A N 1
ATOM 1767 C CA . ILE A 1 223 ? -2.637 2.598 10.428 1.00 95.06 223 ILE A CA 1
ATOM 1768 C C . ILE A 1 223 ? -2.710 2.035 11.851 1.00 95.06 223 ILE A C 1
ATOM 1770 O O . ILE A 1 223 ? -3.137 0.895 12.028 1.00 95.06 223 ILE A O 1
ATOM 1774 N N . LEU A 1 224 ? -2.368 2.834 12.866 1.00 95.75 224 LEU A N 1
ATOM 1775 C CA . LEU A 1 224 ? -2.486 2.442 14.275 1.00 95.75 224 LEU A CA 1
ATOM 1776 C C . LEU A 1 224 ? -3.932 2.101 14.660 1.00 95.75 224 LEU A C 1
ATOM 1778 O O . LEU A 1 224 ? -4.164 1.066 15.284 1.00 95.75 224 LEU A O 1
ATOM 1782 N N . ASN A 1 225 ? -4.897 2.923 14.240 1.00 96.12 225 ASN A N 1
ATOM 1783 C CA . ASN A 1 225 ? -6.322 2.678 14.460 1.00 96.12 225 ASN A CA 1
ATOM 1784 C C . ASN A 1 225 ? -6.768 1.370 13.792 1.00 96.12 225 ASN A C 1
ATOM 1786 O O . ASN A 1 225 ? -7.420 0.541 14.420 1.00 96.12 225 ASN A O 1
ATOM 1790 N N . ILE A 1 226 ? -6.368 1.132 12.540 1.00 97.31 226 ILE A N 1
ATOM 1791 C CA . ILE A 1 226 ? -6.713 -0.102 11.820 1.00 97.31 226 ILE A CA 1
ATOM 1792 C C . ILE A 1 226 ? -6.113 -1.336 12.507 1.00 97.31 226 ILE A C 1
ATOM 1794 O O . ILE A 1 226 ? -6.809 -2.337 12.682 1.00 97.31 226 ILE A O 1
ATOM 1798 N N . LEU A 1 227 ? -4.845 -1.271 12.921 1.00 98.12 227 LEU A N 1
ATOM 1799 C CA . LEU A 1 227 ? -4.180 -2.361 13.637 1.00 98.12 227 LEU A CA 1
ATOM 1800 C C . LEU A 1 227 ? -4.856 -2.657 14.979 1.00 98.12 227 LEU A C 1
ATOM 1802 O O . LEU A 1 227 ? -5.066 -3.830 15.295 1.00 98.12 227 LEU A O 1
ATOM 1806 N N . LEU A 1 228 ? -5.247 -1.621 15.731 1.00 98.06 228 LEU A N 1
ATOM 1807 C CA . LEU A 1 228 ? -6.035 -1.775 16.954 1.00 98.06 228 LEU A CA 1
ATOM 1808 C C . LEU A 1 228 ? -7.363 -2.478 16.661 1.00 98.06 228 LEU A C 1
ATOM 1810 O O . LEU A 1 228 ? -7.651 -3.493 17.286 1.00 98.06 228 LEU A O 1
ATOM 1814 N N . GLY A 1 229 ? -8.140 -1.976 15.698 1.00 97.44 229 GLY A N 1
ATOM 1815 C CA . GLY A 1 229 ? -9.459 -2.520 15.375 1.00 97.44 229 GLY A CA 1
ATOM 1816 C C . GLY A 1 229 ? -9.403 -3.988 14.957 1.00 97.44 229 GLY A C 1
ATOM 1817 O O . GLY A 1 229 ? -10.118 -4.812 15.518 1.00 97.44 229 GLY A O 1
ATOM 1818 N N . LEU A 1 230 ? -8.502 -4.345 14.033 1.00 98.12 230 LEU A N 1
ATOM 1819 C CA . LEU A 1 230 ? -8.346 -5.732 13.581 1.00 98.12 230 LEU A CA 1
ATOM 1820 C C . LEU A 1 230 ? -7.873 -6.660 14.708 1.00 98.12 230 LEU A C 1
ATOM 1822 O O . LEU A 1 230 ? -8.405 -7.760 14.851 1.00 98.12 230 LEU A O 1
ATOM 1826 N N . SER A 1 231 ? -6.899 -6.221 15.513 1.00 97.88 231 SER A N 1
ATOM 1827 C CA . SER A 1 231 ? -6.371 -7.025 16.624 1.00 97.88 231 SER A CA 1
ATOM 1828 C C . SER A 1 231 ? -7.413 -7.214 17.724 1.00 97.88 231 SER A C 1
ATOM 1830 O O . SER A 1 231 ? -7.561 -8.317 18.239 1.00 97.88 231 SER A O 1
ATOM 1832 N N . ALA A 1 232 ? -8.170 -6.165 18.059 1.00 97.75 232 ALA A N 1
ATOM 1833 C CA . ALA A 1 232 ? -9.214 -6.222 19.074 1.00 97.75 232 ALA A CA 1
ATOM 1834 C C . ALA A 1 232 ? -10.371 -7.132 18.649 1.00 97.75 232 ALA A C 1
ATOM 1836 O O . ALA A 1 232 ? -10.799 -7.984 19.425 1.00 97.75 232 ALA A O 1
ATOM 1837 N N . SER A 1 233 ? -10.827 -7.020 17.398 1.00 97.19 233 SER A N 1
ATOM 1838 C CA . SER A 1 233 ? -11.849 -7.921 16.860 1.00 97.19 233 SER A CA 1
ATOM 1839 C C . SER A 1 233 ? -11.382 -9.376 16.838 1.00 97.19 233 SER A C 1
ATOM 1841 O O . SER A 1 233 ? -12.178 -10.271 17.110 1.00 97.19 233 SER A O 1
ATOM 1843 N N . LYS A 1 234 ? -10.094 -9.626 16.568 1.00 96.69 234 LYS A N 1
ATOM 1844 C CA . LYS A 1 234 ? -9.515 -10.970 16.657 1.00 96.69 234 LYS A CA 1
ATOM 1845 C C . LYS A 1 234 ? -9.449 -11.498 18.081 1.00 96.69 234 LYS A C 1
ATOM 1847 O O . LYS A 1 234 ? -9.847 -12.634 18.309 1.00 96.69 234 LYS A O 1
ATOM 1852 N N . ALA A 1 235 ? -9.008 -10.673 19.025 1.00 96.19 235 ALA A N 1
ATOM 1853 C CA . ALA A 1 235 ? -8.931 -11.039 20.435 1.00 96.19 235 ALA A CA 1
ATOM 1854 C C . ALA A 1 235 ? -10.307 -11.414 20.996 1.00 96.19 235 ALA A C 1
ATOM 1856 O O . ALA A 1 235 ? -10.427 -12.377 21.746 1.00 96.19 235 ALA A O 1
ATOM 1857 N N . ALA A 1 236 ? -11.354 -10.695 20.579 1.00 94.19 236 ALA A N 1
ATOM 1858 C CA . ALA A 1 236 ? -12.726 -10.947 21.007 1.00 94.19 236 ALA A CA 1
ATOM 1859 C C . ALA A 1 236 ? -13.275 -12.311 20.547 1.00 94.19 236 ALA A C 1
ATOM 1861 O O . ALA A 1 236 ? -14.216 -12.810 21.153 1.00 94.19 236 ALA A O 1
ATOM 1862 N N . GLN A 1 237 ? -12.705 -12.898 19.490 1.00 92.44 237 GLN A N 1
ATOM 1863 C CA . GLN A 1 237 ? -13.120 -14.189 18.922 1.00 92.44 237 GLN A CA 1
ATOM 1864 C C . GLN A 1 237 ? -12.205 -15.354 19.327 1.00 92.44 237 GLN A C 1
ATOM 1866 O O . GLN A 1 237 ? -12.470 -16.492 18.948 1.00 92.44 237 GLN A O 1
ATOM 1871 N N . ALA A 1 238 ? -11.109 -15.092 20.044 1.00 90.44 238 ALA A N 1
ATOM 1872 C CA . ALA A 1 238 ? -10.147 -16.122 20.413 1.00 90.44 238 ALA A CA 1
ATOM 1873 C C . ALA A 1 238 ? -10.648 -16.937 21.617 1.00 90.44 238 ALA A C 1
ATOM 1875 O O . ALA A 1 238 ? -10.753 -16.416 22.730 1.00 90.44 238 ALA A O 1
ATOM 1876 N N . GLU A 1 239 ? -10.915 -18.227 21.396 1.00 86.31 239 GLU A N 1
ATOM 1877 C CA . GLU A 1 239 ? -11.250 -19.193 22.445 1.00 86.31 239 GLU A CA 1
ATOM 1878 C C . GLU A 1 239 ? -10.295 -20.406 22.389 1.00 86.31 239 GLU A C 1
ATOM 1880 O O . GLU A 1 239 ? -10.309 -21.144 21.400 1.00 86.31 239 GLU A O 1
ATOM 1885 N N . PRO A 1 240 ? -9.463 -20.648 23.428 1.00 88.12 240 PRO A N 1
ATOM 1886 C CA . PRO A 1 240 ? -9.287 -19.832 24.635 1.00 88.12 240 PRO A CA 1
ATOM 1887 C C . PRO A 1 240 ? -8.640 -18.468 24.337 1.00 88.12 240 PRO A C 1
ATOM 1889 O O . PRO A 1 240 ? -8.094 -18.247 23.259 1.00 88.12 240 PRO A O 1
ATOM 1892 N N . ALA A 1 241 ? -8.695 -17.559 25.314 1.00 89.06 241 ALA A N 1
ATOM 1893 C CA . ALA A 1 241 ? -8.129 -16.220 25.181 1.00 89.06 241 ALA A CA 1
ATOM 1894 C C . ALA A 1 241 ? -6.628 -16.261 24.836 1.00 89.06 241 ALA A C 1
ATOM 1896 O O . ALA A 1 241 ? -5.845 -16.930 25.511 1.00 89.06 241 ALA A O 1
ATOM 1897 N N . ASP A 1 242 ? -6.233 -15.496 23.819 1.00 92.25 242 ASP A N 1
ATOM 1898 C CA . ASP A 1 242 ? -4.842 -15.367 23.381 1.00 92.25 242 ASP A CA 1
ATOM 1899 C C . ASP A 1 242 ? -4.143 -14.228 24.146 1.00 92.25 242 ASP A C 1
ATOM 1901 O O . ASP A 1 242 ? -4.391 -13.039 23.918 1.00 92.25 242 ASP A O 1
ATOM 1905 N N . GLU A 1 243 ? -3.280 -14.589 25.099 1.00 92.06 243 GLU A N 1
ATOM 1906 C CA . GLU A 1 243 ? -2.544 -13.626 25.925 1.00 92.06 243 GLU A CA 1
ATOM 1907 C C . GLU A 1 243 ? -1.590 -12.736 25.117 1.00 92.06 243 GLU A C 1
ATOM 1909 O O . GLU A 1 243 ? -1.453 -11.551 25.432 1.00 92.06 243 GLU A O 1
ATOM 1914 N N . GLU A 1 244 ? -0.941 -13.264 24.078 1.00 93.88 244 GLU A N 1
ATOM 1915 C CA . GLU A 1 244 ? -0.005 -12.491 23.255 1.00 93.88 244 GLU A CA 1
ATOM 1916 C C . GLU A 1 244 ? -0.755 -11.475 22.395 1.00 93.88 244 GLU A C 1
ATOM 1918 O O . GLU A 1 244 ? -0.376 -10.299 22.325 1.00 93.88 244 GLU A O 1
ATOM 1923 N N . LEU A 1 245 ? -1.886 -11.884 21.822 1.00 94.81 245 LEU A N 1
ATOM 1924 C CA . LEU A 1 245 ? -2.767 -10.974 21.103 1.00 94.81 245 LEU A CA 1
ATOM 1925 C C . LEU A 1 245 ? -3.329 -9.881 22.023 1.00 94.81 245 LEU A C 1
ATOM 1927 O O . LEU A 1 245 ? -3.338 -8.707 21.648 1.00 94.81 245 LEU A O 1
ATOM 1931 N N . ASN A 1 246 ? -3.722 -10.221 23.252 1.00 94.25 246 ASN A N 1
ATOM 1932 C CA . ASN A 1 246 ? -4.190 -9.241 24.235 1.00 94.25 246 ASN A CA 1
ATOM 1933 C C . ASN A 1 246 ? -3.100 -8.220 24.606 1.00 94.25 246 ASN A C 1
ATOM 1935 O O . ASN A 1 246 ? -3.365 -7.014 24.633 1.00 94.25 246 ASN A O 1
ATOM 1939 N N . LYS A 1 247 ? -1.848 -8.658 24.816 1.00 95.50 247 LYS A N 1
ATOM 1940 C CA . LYS A 1 247 ? -0.706 -7.743 25.024 1.00 95.50 247 LYS A CA 1
ATOM 1941 C C . LYS A 1 247 ? -0.515 -6.810 23.830 1.00 95.50 247 LYS A C 1
ATOM 1943 O O . LYS A 1 247 ? -0.260 -5.616 24.009 1.00 95.50 247 LYS A O 1
ATOM 1948 N N . LYS A 1 248 ? -0.673 -7.332 22.611 1.00 95.69 248 LYS A N 1
ATOM 1949 C CA . LYS A 1 248 ? -0.573 -6.548 21.378 1.00 95.69 248 LYS A CA 1
ATOM 1950 C C . LYS A 1 248 ? -1.672 -5.491 21.277 1.00 95.69 248 LYS A C 1
ATOM 1952 O O . LYS A 1 248 ? -1.371 -4.337 20.968 1.00 95.69 248 LYS A O 1
ATOM 1957 N N . VAL A 1 249 ? -2.914 -5.847 21.612 1.00 97.19 249 VAL A N 1
ATOM 1958 C CA . VAL A 1 249 ? -4.040 -4.904 21.694 1.00 97.19 249 VAL A CA 1
ATOM 1959 C C . VAL A 1 249 ? -3.730 -3.777 22.679 1.00 97.19 249 VAL A C 1
ATOM 1961 O O . VAL A 1 249 ? -3.826 -2.610 22.307 1.00 97.19 249 VAL A O 1
ATOM 1964 N N . VAL A 1 250 ? -3.261 -4.094 23.890 1.00 96.94 250 VAL A N 1
ATOM 1965 C CA . VAL A 1 250 ? -2.849 -3.083 24.883 1.00 96.94 250 VAL A CA 1
ATOM 1966 C C . VAL A 1 250 ? -1.740 -2.174 24.342 1.00 96.94 250 VAL A C 1
ATOM 1968 O O . VAL A 1 250 ? -1.779 -0.954 24.532 1.00 96.94 250 VAL A O 1
ATOM 1971 N N . GLY A 1 251 ? -0.767 -2.739 23.624 1.00 96.50 251 GLY A N 1
ATOM 1972 C CA . GLY A 1 251 ? 0.278 -1.976 22.944 1.00 96.50 251 GLY A CA 1
ATOM 1973 C C . GLY A 1 251 ? -0.283 -0.967 21.937 1.00 96.50 251 GLY A C 1
ATOM 1974 O O . GLY A 1 251 ? 0.129 0.196 21.940 1.00 96.50 251 GLY A O 1
ATOM 1975 N N . TYR A 1 252 ? -1.250 -1.375 21.111 1.00 97.06 252 TYR A N 1
ATOM 1976 C CA . TYR A 1 252 ? -1.905 -0.474 20.161 1.00 97.06 252 TYR A CA 1
ATOM 1977 C C . TYR A 1 252 ? -2.799 0.565 20.841 1.00 97.06 252 TYR A C 1
ATOM 1979 O O . TYR A 1 252 ? -2.746 1.724 20.438 1.00 97.06 252 TYR A O 1
ATOM 1987 N N . ILE A 1 253 ? -3.531 0.212 21.906 1.00 97.00 253 ILE A N 1
ATOM 1988 C CA . ILE A 1 253 ? -4.315 1.172 22.704 1.00 97.00 253 ILE A CA 1
ATOM 1989 C C . ILE A 1 253 ? -3.418 2.321 23.168 1.00 97.00 253 ILE A C 1
ATOM 1991 O O . ILE A 1 253 ? -3.737 3.487 22.948 1.00 97.00 253 ILE A O 1
ATOM 1995 N N . ARG A 1 254 ? -2.252 2.010 23.750 1.00 95.75 254 ARG A N 1
ATOM 1996 C CA . ARG A 1 254 ? -1.305 3.032 24.226 1.00 95.75 254 ARG A CA 1
ATOM 1997 C C . ARG A 1 254 ? -0.828 3.951 23.099 1.00 95.75 254 ARG A C 1
ATOM 1999 O O . ARG A 1 254 ? -0.759 5.162 23.297 1.00 95.75 254 ARG A O 1
ATOM 2006 N N . LYS A 1 255 ? -0.533 3.392 21.920 1.00 94.50 255 LYS A N 1
ATOM 2007 C CA . LYS A 1 255 ? -0.119 4.166 20.737 1.00 94.50 255 LYS A CA 1
ATOM 2008 C C . LYS A 1 255 ? -1.245 5.064 20.216 1.00 94.50 255 LYS A C 1
ATOM 2010 O O . LYS A 1 255 ? -0.987 6.225 19.921 1.00 94.50 255 LYS A O 1
ATOM 2015 N N . VAL A 1 256 ? -2.479 4.562 20.154 1.00 94.00 256 VAL A N 1
ATOM 2016 C CA . VAL A 1 256 ? -3.658 5.329 19.716 1.00 94.00 256 VAL A CA 1
ATOM 2017 C C . VAL A 1 256 ? -3.972 6.461 20.694 1.00 94.00 256 VAL A C 1
ATOM 2019 O O . VAL A 1 256 ? -4.101 7.605 20.271 1.00 94.00 256 VAL A O 1
ATOM 2022 N N . VAL A 1 257 ? -4.008 6.182 22.001 1.00 93.50 257 VAL A N 1
ATOM 2023 C CA . VAL A 1 257 ? -4.197 7.209 23.043 1.00 93.50 257 VAL A CA 1
ATOM 2024 C C . VAL A 1 257 ? -3.127 8.296 22.926 1.00 93.50 257 VAL A C 1
ATOM 2026 O O . VAL A 1 257 ? -3.438 9.486 22.975 1.00 93.50 257 VAL A O 1
ATOM 2029 N N . HIS A 1 258 ? -1.866 7.905 22.723 1.00 91.00 258 HIS A N 1
ATOM 2030 C CA . HIS A 1 258 ? -0.784 8.862 22.520 1.00 91.00 258 HIS A CA 1
ATOM 2031 C C . HIS A 1 258 ? -0.998 9.716 21.263 1.00 91.00 258 HIS A C 1
ATOM 2033 O O . HIS A 1 258 ? -0.944 10.939 21.369 1.00 91.00 258 HIS A O 1
ATOM 2039 N N . ALA A 1 259 ? -1.287 9.093 20.116 1.00 87.56 259 ALA A N 1
ATOM 2040 C CA . ALA A 1 259 ? -1.474 9.771 18.833 1.00 87.56 259 ALA A CA 1
ATOM 2041 C C . ALA A 1 259 ? -2.680 10.725 18.822 1.00 87.56 259 ALA A C 1
ATOM 2043 O O . ALA A 1 259 ? -2.625 11.784 18.203 1.00 87.56 259 ALA A O 1
ATOM 2044 N N . VAL A 1 260 ? -3.767 10.386 19.521 1.00 84.94 260 VAL A N 1
ATOM 2045 C CA . VAL A 1 260 ? -4.957 11.246 19.608 1.00 84.94 260 VAL A CA 1
ATOM 2046 C C . VAL A 1 260 ? -4.694 12.483 20.467 1.00 84.94 260 VAL A C 1
ATOM 2048 O O . VAL A 1 260 ? -5.100 13.580 20.072 1.00 84.94 260 VAL A O 1
ATOM 2051 N N . ASN A 1 261 ? -3.997 12.312 21.596 1.00 81.88 261 ASN A N 1
ATOM 2052 C CA . ASN A 1 261 ? -3.667 13.390 22.537 1.00 81.88 261 ASN A CA 1
ATOM 2053 C C . ASN A 1 261 ? -2.507 14.272 22.059 1.00 81.88 261 ASN A C 1
ATOM 2055 O O . ASN A 1 261 ? -2.441 15.450 22.399 1.00 81.88 261 ASN A O 1
ATOM 2059 N N . HIS A 1 262 ? -1.607 13.706 21.260 1.00 79.69 262 HIS A N 1
ATOM 2060 C CA . HIS A 1 262 ? -0.465 14.391 20.668 1.00 79.69 262 HIS A CA 1
ATOM 2061 C C . HIS A 1 262 ? -0.552 14.216 19.152 1.00 79.69 262 HIS A C 1
ATOM 2063 O O . HIS A 1 262 ? 0.241 13.460 18.583 1.00 79.69 262 HIS A O 1
ATOM 2069 N N . PRO A 1 263 ? -1.541 14.856 18.492 1.00 65.56 263 PRO A N 1
ATOM 2070 C CA . PRO A 1 263 ? -1.676 14.741 17.051 1.00 65.56 263 PRO A CA 1
ATOM 2071 C C . PRO A 1 263 ? -0.336 15.124 16.418 1.00 65.56 263 PRO A C 1
ATOM 2073 O O . PRO A 1 263 ? 0.236 16.155 16.797 1.00 65.56 263 PRO A O 1
ATOM 2076 N N . PRO A 1 264 ? 0.209 14.292 15.513 1.00 58.03 264 PRO A N 1
ATOM 2077 C CA . PRO A 1 264 ? 1.520 14.551 14.948 1.00 58.03 264 PRO A CA 1
ATOM 2078 C C . PRO A 1 264 ? 1.515 15.938 14.314 1.00 58.03 264 PRO A C 1
ATOM 2080 O O . PRO A 1 264 ? 0.566 16.313 13.617 1.00 58.03 264 PRO A O 1
ATOM 2083 N N . GLN A 1 265 ? 2.574 16.713 14.564 1.00 52.84 265 GLN A N 1
ATOM 2084 C CA . GLN A 1 265 ? 2.774 17.970 13.857 1.00 52.84 265 GLN A CA 1
ATOM 2085 C C . GLN A 1 265 ? 2.795 17.630 12.367 1.00 52.84 265 GLN A C 1
ATOM 2087 O O . GLN A 1 265 ? 3.629 16.850 11.902 1.00 52.84 265 GLN A O 1
ATOM 2092 N N . ILE A 1 266 ? 1.797 18.164 11.670 1.00 42.84 266 ILE A N 1
ATOM 2093 C CA . ILE A 1 266 ? 1.306 17.802 10.337 1.00 42.84 266 ILE A CA 1
ATOM 2094 C C . ILE A 1 266 ? 2.407 17.576 9.279 1.00 42.84 266 ILE A C 1
ATOM 2096 O O . ILE A 1 266 ? 2.193 16.837 8.320 1.00 42.84 266 ILE A O 1
ATOM 2100 N N . GLU A 1 267 ? 3.590 18.153 9.468 1.00 39.31 267 GLU A N 1
ATOM 2101 C CA . GLU A 1 267 ? 4.745 18.041 8.576 1.00 39.31 267 GLU A CA 1
ATOM 2102 C C . GLU A 1 267 ? 5.376 16.637 8.503 1.00 39.31 267 GLU A C 1
ATOM 2104 O O . GLU A 1 267 ? 6.099 16.361 7.548 1.00 39.31 267 GLU A O 1
ATOM 2109 N N . THR A 1 268 ? 5.123 15.731 9.459 1.00 39.44 268 THR A N 1
ATOM 2110 C CA . THR A 1 268 ? 5.913 14.482 9.572 1.00 39.44 268 THR A CA 1
ATOM 2111 C C . THR A 1 268 ? 5.197 13.177 9.213 1.00 39.44 268 THR A C 1
ATOM 2113 O O . THR A 1 268 ? 5.877 12.184 8.965 1.00 39.44 268 THR A O 1
ATOM 2116 N N . VAL A 1 269 ? 3.861 13.140 9.129 1.00 42.34 269 VAL A N 1
ATOM 2117 C CA . VAL A 1 269 ? 3.129 11.853 9.012 1.00 42.34 269 VAL A CA 1
ATOM 2118 C C . VAL A 1 269 ? 2.110 11.812 7.870 1.00 42.34 269 VAL A C 1
ATOM 2120 O O . VAL A 1 269 ? 1.775 10.742 7.364 1.00 42.34 269 VAL A O 1
ATOM 2123 N N . PHE A 1 270 ? 1.664 12.964 7.369 1.00 40.59 270 PHE A N 1
ATOM 2124 C CA . PHE A 1 270 ? 0.562 13.019 6.417 1.00 40.59 270 PHE A CA 1
ATOM 2125 C C . PHE A 1 270 ? 0.940 13.759 5.142 1.00 40.59 270 PHE A C 1
ATOM 2127 O O . PHE A 1 270 ? 0.912 14.981 5.077 1.00 40.59 270 PHE A O 1
ATOM 2134 N N . SER A 1 271 ? 1.207 13.017 4.073 1.00 40.59 271 SER A N 1
ATOM 2135 C CA . SER A 1 271 ? 1.228 13.604 2.738 1.00 40.59 271 SER A CA 1
ATOM 2136 C C . SER A 1 271 ? 0.742 12.578 1.732 1.00 40.59 271 SER A C 1
ATOM 2138 O O . SER A 1 271 ? 1.502 11.759 1.229 1.00 40.59 271 SER A O 1
ATOM 2140 N N . SER A 1 272 ? -0.557 12.589 1.437 1.00 42.28 272 SER A N 1
ATOM 2141 C CA . SER A 1 272 ? -1.025 11.871 0.251 1.00 42.28 272 SER A CA 1
ATOM 2142 C C . SER A 1 272 ? -0.631 12.604 -1.032 1.00 42.28 272 SER A C 1
ATOM 2144 O O . SER A 1 272 ? -0.462 11.943 -2.046 1.00 42.28 272 SER A O 1
ATOM 2146 N N . TYR A 1 273 ? -0.403 13.921 -1.021 1.00 44.12 273 TYR A N 1
ATOM 2147 C CA . TYR A 1 273 ? 0.078 14.668 -2.185 1.00 44.12 273 TYR A CA 1
ATOM 2148 C C . TYR A 1 273 ? 0.737 15.964 -1.697 1.00 44.12 273 TYR A C 1
ATOM 2150 O O . TYR A 1 273 ? 0.020 16.863 -1.277 1.00 44.12 273 TYR A O 1
ATOM 2158 N N . ASP A 1 274 ? 2.068 16.070 -1.804 1.00 41.69 274 ASP A N 1
ATOM 2159 C CA . ASP A 1 274 ? 2.866 17.258 -1.433 1.00 41.69 274 ASP A CA 1
ATOM 2160 C C . ASP A 1 274 ? 3.113 17.400 0.085 1.00 41.69 274 ASP A C 1
ATOM 2162 O O . ASP A 1 274 ? 2.179 17.548 0.868 1.00 41.69 274 ASP A O 1
ATOM 2166 N N . ILE A 1 275 ? 4.372 17.316 0.537 1.00 39.16 275 ILE A N 1
ATOM 2167 C CA . ILE A 1 275 ? 4.729 17.469 1.969 1.00 39.16 275 ILE A CA 1
ATOM 2168 C C . ILE A 1 275 ? 4.514 18.908 2.457 1.00 39.16 275 ILE A C 1
ATOM 2170 O O . ILE A 1 275 ? 4.617 19.185 3.643 1.00 39.16 275 ILE A O 1
ATOM 2174 N N . SER A 1 276 ? 4.239 19.836 1.537 1.00 36.25 276 SER A N 1
ATOM 2175 C CA . SER A 1 276 ? 3.976 21.238 1.852 1.00 36.25 276 SER A CA 1
ATOM 2176 C C . SER A 1 276 ? 2.529 21.523 2.267 1.00 36.25 276 SER A C 1
ATOM 2178 O O . SER A 1 276 ? 2.198 22.685 2.508 1.00 36.25 276 SER A O 1
ATOM 2180 N N . LYS A 1 277 ? 1.642 20.513 2.327 1.00 41.12 277 LYS A N 1
ATOM 2181 C CA . LYS A 1 277 ? 0.224 20.721 2.653 1.00 41.12 277 LYS A CA 1
ATOM 2182 C C . LYS A 1 277 ? -0.292 19.742 3.711 1.00 41.12 277 LYS A C 1
ATOM 2184 O O . LYS A 1 277 ? 0.006 18.553 3.618 1.00 41.12 277 LYS A O 1
ATOM 2189 N N . PRO A 1 278 ? -1.115 20.220 4.667 1.00 48.19 278 PRO A N 1
ATOM 2190 C CA . PRO A 1 278 ? -1.787 19.363 5.637 1.00 48.19 278 PRO A CA 1
ATOM 2191 C C . PRO A 1 278 ? -2.611 18.254 4.971 1.00 48.19 278 PRO A C 1
ATOM 2193 O O . PRO A 1 278 ? -3.070 18.437 3.834 1.00 48.19 278 PRO A O 1
ATOM 2196 N N . PRO A 1 279 ? -2.872 17.129 5.673 1.00 58.25 279 PRO A N 1
ATOM 2197 C CA . PRO A 1 279 ? -3.872 16.172 5.225 1.00 58.25 279 PRO A CA 1
ATOM 2198 C C . PRO A 1 279 ? -5.181 16.912 4.965 1.00 58.25 279 PRO A C 1
ATOM 2200 O O . PRO A 1 279 ? -5.649 17.691 5.795 1.00 58.25 279 PRO A O 1
ATOM 2203 N N . GLY A 1 280 ? -5.781 16.672 3.798 1.00 76.12 280 GLY A N 1
ATOM 2204 C CA . GLY A 1 280 ? -7.110 17.200 3.515 1.00 76.12 280 GLY A CA 1
ATOM 2205 C C . GLY A 1 280 ? -8.108 16.691 4.557 1.00 76.12 280 GLY A C 1
ATOM 2206 O O . GLY A 1 280 ? -7.977 15.568 5.043 1.00 76.12 280 GLY A O 1
ATOM 2207 N N . GLN A 1 281 ? -9.132 17.484 4.866 1.00 84.62 281 GLN A N 1
ATOM 2208 C CA . GLN A 1 281 ? -10.140 17.154 5.884 1.00 84.62 281 GLN A CA 1
ATOM 2209 C C . GLN A 1 281 ? -10.792 15.778 5.672 1.00 84.62 281 GLN A C 1
ATOM 2211 O O . GLN A 1 281 ? -11.082 15.083 6.637 1.00 84.62 281 GLN A O 1
ATOM 2216 N N . ALA A 1 282 ? -10.926 15.322 4.422 1.00 85.62 282 ALA A N 1
ATOM 2217 C CA . ALA A 1 282 ? -11.401 13.972 4.116 1.00 85.62 282 ALA A CA 1
ATOM 2218 C C . ALA A 1 282 ? -10.495 12.867 4.694 1.00 85.62 282 ALA A C 1
ATOM 2220 O O . ALA A 1 282 ? -10.994 11.865 5.189 1.00 85.62 282 ALA A O 1
ATOM 2221 N N . ALA A 1 283 ? -9.171 13.040 4.665 1.00 84.44 283 ALA A N 1
ATOM 2222 C CA . ALA A 1 283 ? -8.239 12.070 5.237 1.00 84.44 283 ALA A CA 1
ATOM 2223 C C . ALA A 1 283 ? -8.283 12.067 6.775 1.00 84.44 283 ALA A C 1
ATOM 2225 O O . ALA A 1 283 ? -8.108 11.007 7.375 1.00 84.44 283 ALA A O 1
ATOM 2226 N N . LEU A 1 284 ? -8.533 13.224 7.396 1.00 87.94 284 LEU A N 1
ATOM 2227 C CA . LEU A 1 284 ? -8.741 13.329 8.844 1.00 87.94 284 LEU A CA 1
ATOM 2228 C C . LEU A 1 284 ? -10.064 12.678 9.265 1.00 87.94 284 LEU A C 1
ATOM 2230 O O . LEU A 1 284 ? -10.113 11.983 10.274 1.00 87.94 284 LEU A O 1
ATOM 2234 N N . LEU A 1 285 ? -11.119 12.842 8.460 1.00 90.56 285 LEU A N 1
ATOM 2235 C CA . LEU A 1 285 ? -12.402 12.180 8.688 1.00 90.56 285 LEU A CA 1
ATOM 2236 C C . LEU A 1 285 ? -12.257 10.654 8.609 1.00 90.56 285 LEU A C 1
ATOM 2238 O O . LEU A 1 285 ? -12.726 9.954 9.499 1.00 90.56 285 LEU A O 1
ATOM 2242 N N . GLU A 1 286 ? -11.556 10.138 7.591 1.00 90.25 286 GLU A N 1
ATOM 2243 C CA . GLU A 1 286 ? -11.254 8.701 7.474 1.00 90.25 286 GLU A CA 1
ATOM 2244 C C . GLU A 1 286 ? -10.536 8.163 8.712 1.00 90.25 286 GLU A C 1
ATOM 2246 O O . GLU A 1 286 ? -10.941 7.149 9.274 1.00 90.25 286 GLU A O 1
ATOM 2251 N N . GLU A 1 287 ? -9.477 8.848 9.143 1.00 91.00 287 GLU A N 1
ATOM 2252 C CA . GLU A 1 287 ? -8.713 8.472 10.331 1.00 91.00 287 GLU A CA 1
ATOM 2253 C C . GLU A 1 287 ? -9.592 8.433 11.583 1.00 91.00 287 GLU A C 1
ATOM 2255 O O . GLU A 1 287 ? -9.504 7.475 12.356 1.00 91.00 287 GLU A O 1
ATOM 2260 N N . ALA A 1 288 ? -10.448 9.443 11.766 1.00 92.44 288 ALA A N 1
ATOM 2261 C CA . ALA A 1 288 ? -11.324 9.532 12.923 1.00 92.44 288 ALA A CA 1
ATOM 2262 C C . ALA A 1 288 ? -12.378 8.415 12.935 1.00 92.44 288 ALA A C 1
ATOM 2264 O O . ALA A 1 288 ? -12.629 7.836 13.991 1.00 92.44 288 ALA A O 1
ATOM 2265 N N . ILE A 1 289 ? -12.931 8.055 11.770 1.00 94.19 289 ILE A N 1
ATOM 2266 C CA . ILE A 1 289 ? -13.853 6.918 11.619 1.00 94.19 289 ILE A CA 1
ATOM 2267 C C . ILE A 1 289 ? -13.151 5.609 11.988 1.00 94.19 289 ILE A C 1
ATOM 2269 O O . ILE A 1 289 ? -13.671 4.853 12.806 1.00 94.19 289 ILE A O 1
ATOM 2273 N N . PHE A 1 290 ? -11.947 5.360 11.455 1.00 94.81 290 PHE A N 1
ATOM 2274 C CA . PHE A 1 290 ? -11.175 4.166 11.819 1.00 94.81 290 PHE A CA 1
ATOM 2275 C C . PHE A 1 290 ? -10.894 4.114 13.318 1.00 94.81 290 PHE A C 1
ATOM 2277 O O . PHE A 1 290 ? -11.013 3.053 13.923 1.00 94.81 290 PHE A O 1
ATOM 2284 N N . GLY A 1 291 ? -10.541 5.253 13.917 1.00 94.38 291 GLY A N 1
ATOM 2285 C CA . GLY A 1 291 ? -10.309 5.358 15.352 1.00 94.38 291 GLY A CA 1
ATOM 2286 C C . GLY A 1 291 ? -11.557 5.028 16.163 1.00 94.38 291 GLY A C 1
ATOM 2287 O O . GLY A 1 291 ? -11.474 4.212 17.076 1.00 94.38 291 GLY A O 1
ATOM 2288 N N . ARG A 1 292 ? -12.716 5.606 15.812 1.00 95.38 292 ARG A N 1
ATOM 2289 C CA . ARG A 1 292 ? -13.981 5.376 16.528 1.00 95.38 292 ARG A CA 1
ATOM 2290 C C . ARG A 1 292 ? -14.313 3.889 16.543 1.00 95.38 292 ARG A C 1
ATOM 2292 O O . ARG A 1 292 ? -14.476 3.309 17.612 1.00 95.38 292 ARG A O 1
ATOM 2299 N N . THR A 1 293 ? -14.314 3.258 15.370 1.00 94.94 293 THR A N 1
ATOM 2300 C CA . THR A 1 293 ? -14.609 1.829 15.262 1.00 94.94 293 THR A CA 1
ATOM 2301 C C . THR A 1 293 ? -13.561 0.976 15.976 1.00 94.94 293 THR A C 1
ATOM 2303 O O . THR A 1 293 ? -13.913 0.016 16.651 1.00 94.94 293 THR A O 1
ATOM 2306 N N . ALA A 1 294 ? -12.272 1.312 15.887 1.00 96.19 294 ALA A N 1
ATOM 2307 C CA . ALA A 1 294 ? -11.226 0.571 16.590 1.00 96.19 294 ALA A CA 1
ATOM 2308 C C . ALA A 1 294 ? -11.403 0.606 18.115 1.00 96.19 294 ALA A C 1
ATOM 2310 O O . ALA A 1 294 ? -11.252 -0.422 18.776 1.00 96.19 294 ALA A O 1
ATOM 2311 N N . VAL A 1 295 ? -11.764 1.769 18.662 1.00 96.69 295 VAL A N 1
ATOM 2312 C CA . VAL A 1 295 ? -12.067 1.944 20.087 1.00 96.69 295 VAL A CA 1
ATOM 2313 C C . VAL A 1 295 ? -13.305 1.140 20.484 1.00 96.69 295 VAL A C 1
ATOM 2315 O O . VAL A 1 295 ? -13.260 0.428 21.483 1.00 96.69 295 VAL A O 1
ATOM 2318 N N . GLU A 1 296 ? -14.373 1.172 19.684 1.00 95.31 296 GLU A N 1
ATOM 2319 C CA . GLU A 1 296 ? -15.577 0.360 19.916 1.00 95.31 296 GLU A CA 1
ATOM 2320 C C . GLU A 1 296 ? -15.262 -1.141 19.965 1.00 95.31 296 GLU A C 1
ATOM 2322 O O . GLU A 1 296 ? -15.773 -1.847 20.833 1.00 95.31 296 GLU A O 1
ATOM 2327 N N . GLN A 1 297 ? -14.403 -1.646 19.070 1.00 95.12 297 GLN A N 1
ATOM 2328 C CA . GLN A 1 297 ? -13.981 -3.051 19.103 1.00 95.12 297 GLN A CA 1
ATOM 2329 C C . GLN A 1 297 ? -13.122 -3.359 20.336 1.00 95.12 297 GLN A C 1
ATOM 2331 O O . GLN A 1 297 ? -13.311 -4.398 20.964 1.00 95.12 297 GLN A O 1
ATOM 2336 N N . ALA A 1 298 ? -12.211 -2.460 20.717 1.00 96.94 298 ALA A N 1
ATOM 2337 C CA . ALA A 1 298 ? -11.360 -2.635 21.893 1.00 96.94 298 ALA A CA 1
ATOM 2338 C C . ALA A 1 298 ? -12.157 -2.639 23.208 1.00 96.94 298 ALA A C 1
ATOM 2340 O O . ALA A 1 298 ? -11.877 -3.452 24.086 1.00 96.94 298 ALA A O 1
ATOM 2341 N N . LEU A 1 299 ? -13.185 -1.793 23.331 1.00 96.00 299 LEU A N 1
ATOM 2342 C CA . LEU A 1 299 ? -14.040 -1.703 24.521 1.00 96.00 299 LEU A CA 1
ATOM 2343 C C . LEU A 1 299 ? -14.909 -2.952 24.764 1.00 96.00 299 LEU A C 1
ATOM 2345 O O . LEU A 1 299 ? -15.443 -3.109 25.861 1.00 96.00 299 LEU A O 1
ATOM 2349 N N . LYS A 1 300 ? -15.035 -3.859 23.784 1.00 93.56 300 LYS A N 1
ATOM 2350 C CA . LYS A 1 300 ? -15.686 -5.172 23.971 1.00 93.56 300 LYS A CA 1
ATOM 2351 C C . LYS A 1 300 ? -14.828 -6.151 24.777 1.00 93.56 300 LYS A C 1
ATOM 2353 O O . LYS A 1 300 ? -15.346 -7.149 25.275 1.00 93.56 300 LYS A O 1
ATOM 2358 N N . LEU A 1 301 ? -13.524 -5.899 24.882 1.00 93.75 301 LEU A N 1
ATOM 2359 C CA . LEU A 1 301 ? -12.592 -6.757 25.605 1.00 93.75 301 LEU A CA 1
ATOM 2360 C C . LEU A 1 301 ? -12.620 -6.467 27.107 1.00 93.75 301 LEU A C 1
ATOM 2362 O O . LEU A 1 301 ? -12.982 -5.382 27.562 1.00 93.75 301 LEU A O 1
ATOM 2366 N N . LYS A 1 302 ? -12.169 -7.444 27.897 1.00 92.38 302 LYS A N 1
ATOM 2367 C CA . LYS A 1 302 ? -11.925 -7.256 29.330 1.00 92.38 302 LYS A CA 1
ATOM 2368 C C . LYS A 1 302 ? -10.614 -6.489 29.520 1.00 92.38 302 LYS A C 1
ATOM 2370 O O . LYS A 1 302 ? -9.544 -7.089 29.532 1.00 92.38 302 LYS A O 1
ATOM 2375 N N . LEU A 1 303 ? -10.715 -5.169 29.637 1.00 92.88 303 LEU A N 1
ATOM 2376 C CA . LEU A 1 303 ? -9.594 -4.262 29.892 1.00 92.88 303 LEU A CA 1
ATOM 2377 C C . LEU A 1 303 ? -9.543 -3.854 31.369 1.00 92.88 303 LEU A C 1
ATOM 2379 O O . LEU A 1 303 ? -10.554 -3.916 32.072 1.00 92.88 303 LEU A O 1
ATOM 2383 N N . ASP A 1 304 ? -8.376 -3.411 31.835 1.00 94.25 304 ASP A N 1
ATOM 2384 C CA . ASP A 1 304 ? -8.283 -2.726 33.121 1.00 94.25 304 ASP A CA 1
ATOM 2385 C C . ASP A 1 304 ? -9.011 -1.372 33.085 1.00 94.25 304 ASP A C 1
ATOM 2387 O O . ASP A 1 304 ? -9.232 -0.774 32.026 1.00 94.25 304 ASP A O 1
ATOM 2391 N N . GLN A 1 305 ? -9.401 -0.900 34.268 1.00 95.12 305 GLN A N 1
ATOM 2392 C CA . GLN A 1 305 ? -10.222 0.298 34.422 1.00 95.12 305 GLN A CA 1
ATOM 2393 C C . GLN A 1 305 ? -9.536 1.555 33.862 1.00 95.12 305 GLN A C 1
ATOM 2395 O O . GLN A 1 305 ? -10.193 2.376 33.227 1.00 95.12 305 GLN A O 1
ATOM 2400 N N . GLU A 1 306 ? -8.216 1.682 34.029 1.00 95.31 306 GLU A N 1
ATOM 2401 C CA . GLU A 1 306 ? -7.458 2.847 33.562 1.00 95.31 306 GLU A CA 1
ATOM 2402 C C . GLU A 1 306 ? -7.423 2.914 32.026 1.00 95.31 306 GLU A C 1
ATOM 2404 O O . GLU A 1 306 ? -7.647 3.973 31.433 1.00 95.31 306 GLU A O 1
ATOM 2409 N N . LEU A 1 307 ? -7.162 1.787 31.355 1.00 94.50 307 LEU A N 1
ATOM 2410 C CA . LEU A 1 307 ? -7.200 1.718 29.893 1.00 94.50 307 LEU A CA 1
ATOM 2411 C C . LEU A 1 307 ? -8.604 1.967 29.347 1.00 94.50 307 LEU A C 1
ATOM 2413 O O . LEU A 1 307 ? -8.739 2.635 28.319 1.00 94.50 307 LEU A O 1
ATOM 2417 N N . LYS A 1 308 ? -9.635 1.459 30.028 1.00 95.75 308 LYS A N 1
ATOM 2418 C CA . LYS A 1 308 ? -11.027 1.676 29.637 1.00 95.75 308 LYS A CA 1
ATOM 2419 C C . LYS A 1 308 ? -11.391 3.163 29.668 1.00 95.75 308 LYS A C 1
ATOM 2421 O O . LYS A 1 308 ? -11.865 3.681 28.662 1.00 95.75 308 LYS A O 1
ATOM 2426 N N . GLU A 1 309 ? -11.081 3.861 30.759 1.00 96.44 309 GLU A N 1
ATOM 2427 C CA . GLU A 1 309 ? -11.329 5.305 30.896 1.00 96.44 309 GLU A CA 1
ATOM 2428 C C . GLU A 1 309 ? -10.587 6.120 29.826 1.00 96.44 309 GLU A C 1
ATOM 2430 O O . GLU A 1 309 ? -11.151 7.033 29.220 1.00 96.44 309 GLU A O 1
ATOM 2435 N N . LYS A 1 310 ? -9.331 5.762 29.527 1.00 95.88 310 LYS A N 1
ATOM 2436 C CA . LYS A 1 310 ? -8.555 6.403 28.453 1.00 95.88 310 LYS A CA 1
ATOM 2437 C C . LYS A 1 310 ? -9.179 6.189 27.074 1.00 95.88 310 LYS A C 1
ATOM 2439 O O . LYS A 1 310 ? -9.193 7.116 26.266 1.00 95.88 310 LYS A O 1
ATOM 2444 N N . LEU A 1 311 ? -9.685 4.991 26.785 1.00 95.69 311 LEU A N 1
ATOM 2445 C CA . LEU A 1 311 ? -10.368 4.703 25.523 1.00 95.69 311 LEU A CA 1
ATOM 2446 C C . LEU A 1 311 ? -11.700 5.446 25.404 1.00 95.69 311 LEU A C 1
ATOM 2448 O O . LEU A 1 311 ? -11.997 5.965 24.332 1.00 95.69 311 LEU A O 1
ATOM 2452 N N . GLU A 1 312 ? -12.470 5.551 26.486 1.00 95.81 312 GLU A N 1
ATOM 2453 C CA . GLU A 1 312 ? -13.714 6.329 26.517 1.00 95.81 312 GLU A CA 1
ATOM 2454 C C . GLU A 1 312 ? -13.449 7.823 26.259 1.00 95.81 312 GLU A C 1
ATOM 2456 O O . GLU A 1 312 ? -14.143 8.446 25.455 1.00 95.81 312 GLU A O 1
ATOM 2461 N N . GLN A 1 313 ? -12.381 8.388 26.834 1.00 95.00 313 GLN A N 1
ATOM 2462 C CA . GLN A 1 313 ? -11.946 9.757 26.521 1.00 95.00 313 GLN A CA 1
ATOM 2463 C C . GLN A 1 313 ? -11.577 9.919 25.040 1.00 95.00 313 GLN A C 1
ATOM 2465 O O . GLN A 1 313 ? -11.993 10.882 24.393 1.00 95.00 313 GLN A O 1
ATOM 2470 N N . VAL A 1 314 ? -10.822 8.967 24.479 1.00 94.88 314 VAL A N 1
ATOM 2471 C CA . VAL A 1 314 ? -10.482 8.967 23.049 1.00 94.88 314 VAL A CA 1
ATOM 2472 C C . VAL A 1 314 ? -11.743 8.875 22.182 1.00 94.88 314 VAL A C 1
ATOM 2474 O O . VAL A 1 314 ? -11.833 9.588 21.182 1.00 94.88 314 VAL A O 1
ATOM 2477 N N . ALA A 1 315 ? -12.727 8.055 22.560 1.00 95.19 315 ALA A N 1
ATOM 2478 C CA . ALA A 1 315 ? -13.986 7.922 21.831 1.00 95.19 315 ALA A CA 1
ATOM 2479 C C . ALA A 1 315 ? -14.722 9.267 21.714 1.00 95.19 315 ALA A C 1
ATOM 2481 O O . ALA A 1 315 ? -15.139 9.638 20.615 1.00 95.19 315 ALA A O 1
ATOM 2482 N N . GLU A 1 316 ? -14.816 10.036 22.803 1.00 95.38 316 GLU A N 1
ATOM 2483 C CA . GLU A 1 316 ? -15.465 11.355 22.795 1.00 95.38 316 GLU A CA 1
ATOM 2484 C C . GLU A 1 316 ? -14.698 12.387 21.954 1.00 95.38 316 GLU A C 1
ATOM 2486 O O . GLU A 1 316 ? -15.307 13.156 21.200 1.00 95.38 316 GLU A O 1
ATOM 2491 N N . VAL A 1 317 ? -13.359 12.368 21.992 1.00 94.00 317 VAL A N 1
ATOM 2492 C CA . VAL A 1 317 ? -12.531 13.222 21.120 1.00 94.00 317 VAL A CA 1
ATOM 2493 C C . VAL A 1 317 ? -12.789 12.897 19.647 1.00 94.00 317 VAL A C 1
ATOM 2495 O O . VAL A 1 317 ? -12.989 13.801 18.834 1.00 94.00 317 VAL A O 1
ATOM 2498 N N . LEU A 1 318 ? -12.810 11.613 19.285 1.00 93.69 318 LEU A N 1
ATOM 2499 C CA . LEU A 1 318 ? -13.021 11.176 17.904 1.00 93.69 318 LEU A CA 1
ATOM 2500 C C . LEU A 1 318 ? -14.439 11.479 17.417 1.00 93.69 318 LEU A C 1
ATOM 2502 O O . LEU A 1 318 ? -14.608 11.954 16.296 1.00 93.69 318 LEU A O 1
ATOM 2506 N N . LYS A 1 319 ? -15.449 11.275 18.265 1.00 95.06 319 LYS A N 1
ATOM 2507 C CA . LYS A 1 319 ? -16.842 11.646 17.991 1.00 95.06 319 LYS A CA 1
ATOM 2508 C C . LYS A 1 319 ? -16.980 13.139 17.697 1.00 95.06 319 LYS A C 1
ATOM 2510 O O . LYS A 1 319 ? -17.597 13.502 16.696 1.00 95.06 319 LYS A O 1
ATOM 2515 N N . THR A 1 320 ? -16.349 13.984 18.512 1.00 94.69 320 THR A N 1
ATOM 2516 C CA . THR A 1 320 ? -16.320 15.438 18.297 1.00 94.69 320 THR A CA 1
ATOM 2517 C C . THR A 1 320 ? -15.668 15.775 16.954 1.00 94.69 320 THR A C 1
ATOM 2519 O O . THR A 1 320 ? -16.297 16.420 16.116 1.00 94.69 320 THR A O 1
ATOM 2522 N N . ARG A 1 321 ? -14.473 15.230 16.676 1.00 92.88 321 ARG A N 1
ATOM 2523 C CA . ARG A 1 321 ? -13.770 15.438 15.394 1.00 92.88 321 ARG A CA 1
ATOM 2524 C C . ARG A 1 321 ? -14.604 15.011 14.185 1.00 92.88 321 ARG A C 1
ATOM 2526 O O . ARG A 1 321 ? -14.626 15.719 13.185 1.00 92.88 321 ARG A O 1
ATOM 2533 N N . ILE A 1 322 ? -15.291 13.869 14.256 1.00 94.19 322 ILE A N 1
ATOM 2534 C CA . ILE A 1 322 ? -16.172 13.402 13.175 1.00 94.19 322 ILE A CA 1
ATOM 2535 C C . ILE A 1 322 ? -17.302 14.409 12.943 1.00 94.19 322 ILE A C 1
ATOM 2537 O O . ILE A 1 322 ? -17.544 14.776 11.797 1.00 94.19 322 ILE A O 1
ATOM 2541 N N . SER A 1 323 ? -17.954 14.885 14.010 1.00 95.88 323 SER A N 1
ATOM 2542 C CA . SER A 1 323 ? -19.062 15.845 13.904 1.00 95.88 323 SER A CA 1
ATOM 2543 C C . SER A 1 323 ? -18.646 17.197 13.314 1.00 95.88 323 SER A C 1
ATOM 2545 O O . SER A 1 323 ? -19.439 17.838 12.631 1.00 95.88 323 SER A O 1
ATOM 2547 N N . GLU A 1 324 ? -17.392 17.603 13.525 1.00 94.31 324 GLU A N 1
ATOM 2548 C CA . GLU A 1 324 ? -16.820 18.822 12.948 1.00 94.31 324 GLU A CA 1
ATOM 2549 C C . GLU A 1 324 ? -16.386 18.626 11.487 1.00 94.31 324 GLU A C 1
ATOM 2551 O O . GLU A 1 324 ? -16.576 19.514 10.658 1.00 94.31 324 GLU A O 1
ATOM 2556 N N . LEU A 1 325 ? -15.790 17.476 11.150 1.00 92.62 325 LEU A N 1
ATOM 2557 C CA . LEU A 1 325 ? -15.193 17.228 9.833 1.00 92.62 325 LEU A CA 1
ATOM 2558 C C . LEU A 1 325 ? -16.208 16.794 8.774 1.00 92.62 325 LEU A C 1
ATOM 2560 O O . LEU A 1 325 ? -16.080 17.186 7.614 1.00 92.62 325 LEU A O 1
ATOM 2564 N N . GLU A 1 326 ? -17.187 15.971 9.143 1.00 94.69 326 GLU A N 1
ATOM 2565 C CA . GLU A 1 326 ? -18.182 15.415 8.222 1.00 94.69 326 GLU A CA 1
ATOM 2566 C C . GLU A 1 326 ? -18.910 16.480 7.383 1.00 94.69 326 GLU A C 1
ATOM 2568 O O . GLU A 1 326 ? -18.831 16.381 6.149 1.00 94.69 326 GLU A O 1
ATOM 2573 N N . PRO A 1 327 ? -19.519 17.532 7.973 1.00 95.00 327 PRO A N 1
ATOM 2574 C CA . PRO A 1 327 ? -20.267 18.513 7.192 1.00 95.00 327 PRO A CA 1
ATOM 2575 C C . PRO A 1 327 ? -19.359 19.270 6.221 1.00 95.00 327 PRO A C 1
ATOM 2577 O O . PRO A 1 327 ? -19.727 19.492 5.066 1.00 95.00 327 PRO A O 1
ATOM 2580 N N . VAL A 1 328 ? -18.133 19.590 6.647 1.00 92.94 328 VAL A N 1
ATOM 2581 C CA . VAL A 1 328 ? -17.166 20.312 5.812 1.00 92.94 328 VAL A CA 1
ATOM 2582 C C . VAL A 1 328 ? -16.698 19.445 4.642 1.00 92.94 328 VAL A C 1
ATOM 2584 O O . VAL A 1 328 ? -16.609 19.914 3.507 1.00 92.94 328 VAL A O 1
ATOM 2587 N N . VAL A 1 329 ? -16.437 18.156 4.878 1.00 89.75 329 VAL A N 1
ATOM 2588 C CA . VAL A 1 329 ? -16.049 17.220 3.814 1.00 89.75 329 VAL A CA 1
ATOM 2589 C C . VAL A 1 329 ? -17.199 17.001 2.832 1.00 89.75 329 VAL A C 1
ATOM 2591 O O . VAL A 1 329 ? -16.951 16.932 1.625 1.00 89.75 329 VAL A O 1
ATOM 2594 N N . ARG A 1 330 ? -18.447 16.920 3.312 1.00 92.06 330 ARG A N 1
ATOM 2595 C CA . ARG A 1 330 ? -19.635 16.783 2.459 1.00 92.06 330 ARG A CA 1
ATOM 2596 C C . ARG A 1 330 ? -19.855 18.023 1.592 1.00 92.06 330 ARG A C 1
ATOM 2598 O O . ARG A 1 330 ? -20.093 17.881 0.391 1.00 92.06 330 ARG A O 1
ATOM 2605 N N . GLU A 1 331 ? -19.680 19.219 2.150 1.00 91.62 331 GLU A N 1
ATOM 2606 C CA . GLU A 1 331 ? -19.722 20.480 1.403 1.00 91.62 331 GLU A CA 1
ATOM 2607 C C . GLU A 1 331 ? -18.623 20.532 0.327 1.00 91.62 331 GLU A C 1
ATOM 2609 O O . GLU A 1 331 ? -18.910 20.717 -0.857 1.00 91.62 331 GLU A O 1
ATOM 2614 N N . GLN A 1 332 ? -17.368 20.252 0.697 1.00 88.75 332 GLN A N 1
ATOM 2615 C CA . GLN A 1 332 ? -16.229 20.218 -0.234 1.00 88.75 332 GLN A CA 1
ATOM 2616 C C . GLN A 1 332 ? -16.349 19.141 -1.317 1.00 88.75 332 GLN A C 1
ATOM 2618 O O . GLN A 1 332 ? -15.738 19.241 -2.388 1.00 88.75 332 GLN A O 1
ATOM 2623 N N . ALA A 1 333 ? -17.083 1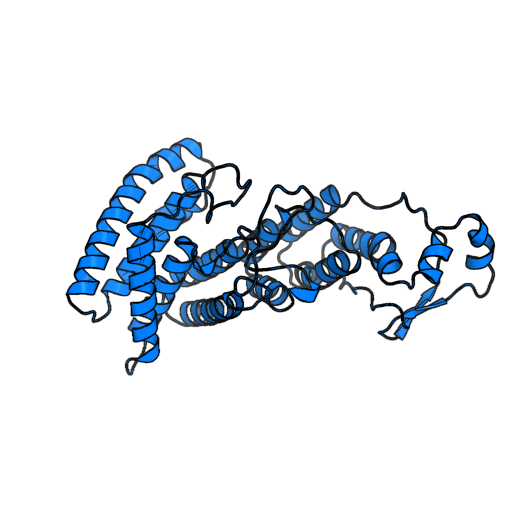8.066 -1.041 1.00 86.25 333 ALA A N 1
ATOM 2624 C CA . ALA A 1 333 ? -17.354 17.031 -2.019 1.00 86.25 333 ALA A CA 1
ATOM 2625 C C . ALA A 1 333 ? -18.291 17.523 -3.129 1.00 86.25 333 ALA A C 1
ATOM 2627 O O . ALA A 1 333 ? -18.188 17.015 -4.248 1.00 86.25 333 ALA A O 1
ATOM 2628 N N . ALA A 1 334 ? -19.161 18.503 -2.848 1.00 89.31 334 ALA A N 1
ATOM 2629 C CA . ALA A 1 334 ? -20.144 19.048 -3.785 1.00 89.31 334 ALA A CA 1
ATOM 2630 C C . ALA A 1 334 ? -20.928 17.938 -4.520 1.00 89.31 334 ALA A C 1
ATOM 2632 O O . ALA A 1 334 ? -21.039 17.931 -5.747 1.00 89.31 334 ALA A O 1
ATOM 2633 N N . GLY A 1 335 ? -21.388 16.932 -3.766 1.00 84.44 335 GLY A N 1
ATOM 2634 C CA . GLY A 1 335 ? -22.131 15.776 -4.286 1.00 84.44 335 GLY A CA 1
ATOM 2635 C C . GLY A 1 335 ? -21.290 14.706 -4.996 1.00 84.44 335 GLY A C 1
ATOM 2636 O O . GLY A 1 335 ? -21.838 13.701 -5.443 1.00 84.44 335 GLY A O 1
ATOM 2637 N N . ARG A 1 336 ? -19.964 14.870 -5.108 1.00 83.00 336 ARG A N 1
ATOM 2638 C CA . ARG A 1 336 ? -19.079 13.832 -5.663 1.00 83.00 336 ARG A CA 1
ATOM 2639 C C . ARG A 1 336 ? -18.786 12.756 -4.615 1.00 83.00 336 ARG A C 1
ATOM 2641 O O . ARG A 1 336 ? -18.549 13.101 -3.459 1.00 83.00 336 ARG A O 1
ATOM 2648 N N . PRO A 1 337 ? -18.697 11.472 -5.001 1.00 83.44 337 PRO A N 1
ATOM 2649 C CA . PRO A 1 337 ? -18.351 10.414 -4.061 1.00 83.44 337 PRO A CA 1
ATOM 2650 C C . PRO A 1 337 ? -16.953 10.646 -3.473 1.00 83.44 337 PRO A C 1
ATOM 2652 O O . PRO A 1 337 ? -15.991 10.968 -4.182 1.00 83.44 337 PRO A O 1
ATOM 2655 N N . ARG A 1 338 ? -16.843 10.489 -2.152 1.00 85.00 338 ARG A N 1
ATOM 2656 C CA . ARG A 1 338 ? -15.587 10.537 -1.400 1.00 85.00 338 ARG A CA 1
ATOM 2657 C C . ARG A 1 338 ? -15.516 9.309 -0.510 1.00 85.00 338 ARG A C 1
ATOM 2659 O O . ARG A 1 338 ? -16.447 9.057 0.244 1.00 85.00 338 ARG A O 1
ATOM 2666 N N . ARG A 1 339 ? -14.373 8.619 -0.523 1.00 86.69 339 ARG A N 1
ATOM 2667 C CA . ARG A 1 339 ? -14.126 7.440 0.322 1.00 86.69 339 ARG A CA 1
ATOM 2668 C C . ARG A 1 339 ? -14.420 7.703 1.804 1.00 86.69 339 ARG A C 1
ATOM 2670 O O . ARG A 1 339 ? -15.015 6.849 2.444 1.00 86.69 339 ARG A O 1
ATOM 2677 N N . ALA A 1 340 ? -14.052 8.875 2.321 1.00 87.12 340 ALA A N 1
ATOM 2678 C CA . ALA A 1 340 ? -14.350 9.287 3.693 1.00 87.12 340 ALA A CA 1
ATOM 2679 C C . ALA A 1 340 ? -15.851 9.285 4.020 1.00 87.12 340 ALA A C 1
ATOM 2681 O O . ALA A 1 340 ? -16.244 8.798 5.072 1.00 87.12 340 ALA A O 1
ATOM 2682 N N . LEU A 1 341 ? -16.681 9.790 3.101 1.00 90.19 341 LEU A N 1
ATOM 2683 C CA . LEU A 1 341 ? -18.135 9.836 3.266 1.00 90.19 341 LEU A CA 1
ATOM 2684 C C . LEU A 1 341 ? -18.752 8.448 3.081 1.00 90.19 341 LEU A C 1
ATOM 2686 O O . LEU A 1 341 ? -19.596 8.054 3.866 1.00 90.19 341 LEU A O 1
ATOM 2690 N N . GLU A 1 342 ? -18.261 7.658 2.120 1.00 89.81 342 GLU A N 1
ATOM 2691 C CA . GLU A 1 342 ? -18.687 6.259 1.968 1.00 89.81 342 GLU A CA 1
ATOM 2692 C C . GLU A 1 342 ? -18.403 5.426 3.223 1.00 89.81 342 GLU A C 1
ATOM 2694 O O . GLU A 1 342 ? -19.186 4.548 3.564 1.00 89.81 342 GLU A O 1
ATOM 2699 N N . LEU A 1 343 ? -17.260 5.664 3.876 1.00 88.75 343 LEU A N 1
ATOM 2700 C CA . LEU A 1 343 ? -16.907 5.023 5.140 1.00 88.75 343 LEU A CA 1
ATOM 2701 C C . LEU A 1 343 ? -17.804 5.511 6.274 1.00 88.75 343 LEU A C 1
ATOM 2703 O O . LEU A 1 343 ? -18.248 4.687 7.058 1.00 88.75 343 LEU A O 1
ATOM 2707 N N . TYR A 1 344 ? -18.076 6.816 6.339 1.00 91.38 344 TYR A N 1
ATOM 2708 C CA . TYR A 1 344 ? -18.972 7.399 7.335 1.00 91.38 344 TYR A CA 1
ATOM 2709 C C . TYR A 1 344 ? -20.384 6.817 7.231 1.00 91.38 344 TYR A C 1
ATOM 2711 O O . TYR A 1 344 ? -20.937 6.378 8.226 1.00 91.38 344 TYR A O 1
ATOM 2719 N N . ASP A 1 345 ? -20.935 6.743 6.020 1.00 89.88 345 ASP A N 1
ATOM 2720 C CA . ASP A 1 345 ? -22.287 6.229 5.786 1.00 89.88 345 ASP A CA 1
ATOM 2721 C C . ASP A 1 345 ? -22.390 4.702 6.051 1.00 89.88 345 ASP A C 1
ATOM 2723 O O . ASP A 1 345 ? -23.492 4.163 6.148 1.00 89.88 345 ASP A O 1
ATOM 2727 N N . GLN A 1 346 ? -21.256 3.989 6.144 1.00 84.56 346 GLN A N 1
ATOM 2728 C CA . GLN A 1 346 ? -21.172 2.544 6.420 1.00 84.56 346 GLN A CA 1
ATOM 2729 C C . GLN A 1 346 ? -20.839 2.198 7.881 1.00 84.56 346 GLN A C 1
ATOM 2731 O O . GLN A 1 346 ? -20.961 1.026 8.241 1.00 84.56 346 GLN A O 1
ATOM 2736 N N . ALA A 1 347 ? -20.362 3.161 8.676 1.00 76.56 347 ALA A N 1
ATOM 2737 C CA . ALA A 1 347 ? -19.793 2.954 10.010 1.00 76.56 347 ALA A CA 1
ATOM 2738 C C . ALA A 1 347 ? -20.672 3.551 11.105 1.00 76.56 347 ALA A C 1
ATOM 2740 O O . ALA A 1 347 ? -20.782 2.906 12.169 1.00 76.56 347 ALA A O 1
#

Foldseek 3Di:
DAFADAQDADDDPDPVLVVLVVLCSPLQQVLLRDDPVLNCQQADPVNQCVQPPPPHDWGQHPVRDIDRRHRDHNPPHDDQVVSLVVLLVVLLVDLDPRSLVVLQSVLLSCVSSVPQHDLLRLLSVLLSCLVSVNNVSNVVCCVVCNRRVREQLRANNVVSSLVSLLVQCLVVVVDDPSLVVSLVVLVVVVVSLCDCSYPVHPWDDSGPVSFDIGASQVLALLSLLSNLQSLLSVQLPDVVGDPVSVVVNVVSLVSNLCCLVCVPPQLHHDDSDTSVDGHDLLVVLSSLLSNLNSLVSNLSDPDDPVSVVSSVVSNVSSVVSNVVSVVVVVVVCVPPDDPSVVSVVSD

Sequence (347 aa):
MYAASIPHFVPSASPELDQLLSTFREKIFMPAALSQQHRALIYKRSKDAYITAEPGVTVTMSDEEEITLKPMDYFDKPSLRRSLSTFVQILNQHSDHATWSNLVPFLQGLALAKCNVPSWFYPKIARKGCEMGKESLIIRCVENSRDTHVRLSIPGVARELYVSLYKRAMKAGFEGPQLDSAYSRAEKLALLLEDEEHCGGKLRLYSKDKKQFDVDARADPAILNILLGLSASKAAQAEPADEELNKKVVGYIRKVVHAVNHPPQIETVFSSYDISKPPGQAALLEEAIFGRTAVEQALKLKLDQELKEKLEQVAEVLKTRISELEPVVREQAAGRPRRALELYDQA

Radius of gyration: 23.77 Å; chains: 1; bounding box: 52×41×76 Å

Organism: Exophiala mesophila (NCBI:txid212818)

Secondary structure (DSSP, 8-state):
-PBPPPPP----S-HHHHHHHHHHIIIIIHHHHS-HHHHHHHT-GGGHHHHSSTT--EEEBTTS-EEE-----TT----HHHHHHHHHHHHHH---HHHHHTHHHHHHHHHHTT----TTHHHHHHHHHHHTT-HHHHHHHHHTHHHH---TTSTTHHHHHHHHHHHHHHHTTT-HHHHHHHHHHHHHHHHHHTSTTTTSS---B--TTS--B---GGG-HHHHHHHHHHHHHHHHH-SS--HHHHHHHHHHHHHHHHHHHS---TTTT--SS-TTSPPPHHHHHHHHHHHHHHHHHHTTS---HHHHHHHHHHHHHHHHHHHHHHHHHHHHHTT---HHHHHHTT-